Protein AF-A0AAN4Z7U0-F1 (afdb_monomer_lite)

Secondary structure (DSSP, 8-state):
---GGGGGG-HHHHHT--THHHHHHHH---GGGHHHHHHHHHHHTT-PPEEEEEEEE-TTS-HHHHHHHHSHHHHHHHHHHHHHHHHGGGT--GGGEEEEEEEEESSTTSSS-GGGG-EE--TTSSS---EEPPHHHHHHHS-S-SEEEEEEEEE-TTS-HHHHHHHHHHHHHHHHHTT-----TTSSPP-PPPPP----

Organism: NCBI:txid1317129

Foldseek 3Di:
DDDPVCQVVDPVSVVVDDPCVLVCLCPDPDPVSPVVNVVSVCVVVVQFFDWLDKAKDFLVPDVLSVVCLVVVVVLQVVLLVVLQVVCVVVVRHSVFKGKDKDKDFCDDPRQDHVQQVDWDWDPPDPDTDTDGDDPVVCVVVDDNRRIMMMIIMTGGPPGDPVSSVVSRVVSQVSVVVSVGDDDDPPPDPDDDPDDDDDDD

Sequence (200 aa):
RFPLSRIHEDCEVFCSVDDSILQMISSSNHPDLEKAKGYLKAIAERNLARRVAYVECSPNQNEMLRDIGKQCYKVAKNLQDQLTEEGKADGVIDDDVYVISRRIYSGLDGYRHPMSEALVYDNKEADPKPRRLDNLWLDFRASRHTTMVSFALYLSRALSEDTVDRLRDRFEKALANYGIEVQDRSNEGPSPKKRRENNN

pLDDT: mean 85.93, std 15.26, range [32.69, 97.75]

Radius of gyration: 23.54 Å; chains: 1; bounding box: 50×63×73 Å

Structure (mmCIF, N/CA/C/O backbone):
data_AF-A0AAN4Z7U0-F1
#
_entry.id   AF-A0AAN4Z7U0-F1
#
loop_
_atom_site.group_PDB
_atom_site.id
_atom_site.type_symbol
_atom_site.label_atom_id
_atom_site.label_alt_id
_atom_site.label_comp_id
_atom_site.label_asym_id
_atom_site.label_entity_id
_atom_site.label_seq_id
_atom_site.pdbx_PDB_ins_code
_atom_site.Cartn_x
_atom_site.Cartn_y
_atom_site.Cartn_z
_atom_site.occupancy
_atom_site.B_iso_or_equiv
_atom_site.auth_seq_id
_atom_site.auth_comp_id
_atom_site.auth_asym_id
_atom_site.auth_atom_id
_atom_site.pdbx_PDB_model_num
ATOM 1 N N . ARG A 1 1 ? -19.895 -24.400 4.462 1.00 66.56 1 ARG A N 1
ATOM 2 C CA . ARG A 1 1 ? -19.738 -22.937 4.267 1.00 66.56 1 ARG A CA 1
ATOM 3 C C . ARG A 1 1 ? -18.281 -22.695 3.899 1.00 66.56 1 ARG A C 1
ATOM 5 O O . ARG A 1 1 ? -17.431 -23.082 4.690 1.00 66.56 1 ARG A O 1
ATOM 12 N N . PHE A 1 2 ? -18.002 -22.156 2.713 1.00 85.31 2 PHE A N 1
ATOM 13 C CA . PHE A 1 2 ? -16.641 -21.826 2.278 1.00 85.31 2 PHE A CA 1
ATOM 14 C C . PHE A 1 2 ? -16.272 -20.411 2.760 1.00 85.31 2 PHE A C 1
ATOM 16 O O . PHE A 1 2 ? -17.062 -19.494 2.536 1.00 85.31 2 PHE A O 1
ATOM 23 N N . PRO A 1 3 ? -15.141 -20.209 3.460 1.00 90.75 3 PRO A N 1
ATOM 24 C CA . PRO A 1 3 ? -14.725 -18.880 3.897 1.00 90.75 3 PRO A CA 1
ATOM 25 C C . PRO A 1 3 ? -14.122 -18.079 2.735 1.00 90.75 3 PRO A C 1
ATOM 27 O O . PRO A 1 3 ? -13.412 -18.640 1.902 1.00 90.75 3 PRO A O 1
ATOM 30 N N . LEU A 1 4 ? -14.335 -16.754 2.730 1.00 91.81 4 LEU A N 1
ATOM 31 C CA . LEU A 1 4 ? -13.835 -15.851 1.680 1.00 91.81 4 LEU A CA 1
ATOM 32 C C . LEU A 1 4 ? -12.309 -15.959 1.484 1.00 91.81 4 LEU A C 1
ATOM 34 O O . LEU A 1 4 ? -11.810 -15.843 0.373 1.00 91.81 4 LEU A O 1
ATOM 38 N N . SER A 1 5 ? -11.560 -16.254 2.551 1.00 94.25 5 SER A N 1
ATOM 39 C CA . SER A 1 5 ? -10.103 -16.432 2.507 1.00 94.25 5 SER A CA 1
ATOM 40 C C . SER A 1 5 ? -9.632 -17.672 1.737 1.00 94.25 5 SER A C 1
ATOM 42 O O . SER A 1 5 ? -8.464 -17.731 1.364 1.00 94.25 5 SER A O 1
ATOM 44 N N . ARG A 1 6 ? -10.512 -18.652 1.485 1.00 95.69 6 ARG A N 1
ATOM 45 C CA . ARG A 1 6 ? -10.184 -19.938 0.839 1.00 95.69 6 ARG A CA 1
ATOM 46 C C . ARG A 1 6 ? -10.920 -20.164 -0.481 1.00 95.69 6 ARG A C 1
ATOM 48 O O . ARG A 1 6 ? -10.879 -21.259 -1.020 1.00 95.69 6 ARG A O 1
ATOM 55 N N . ILE A 1 7 ? -11.582 -19.144 -1.028 1.00 94.31 7 ILE A N 1
ATOM 56 C CA . ILE A 1 7 ? -12.359 -19.287 -2.274 1.00 94.31 7 ILE A CA 1
ATOM 57 C C . ILE A 1 7 ? -11.489 -19.689 -3.467 1.00 94.31 7 ILE A C 1
ATOM 59 O O . ILE A 1 7 ? -11.970 -20.339 -4.374 1.00 94.31 7 ILE A O 1
ATOM 63 N N . HIS A 1 8 ? -10.201 -19.343 -3.450 1.00 93.69 8 HIS A N 1
ATOM 64 C CA . HIS A 1 8 ? -9.248 -19.693 -4.501 1.00 93.69 8 HIS A CA 1
ATOM 65 C C . HIS A 1 8 ? -8.921 -21.197 -4.553 1.00 93.69 8 HIS A C 1
ATOM 67 O O . HIS A 1 8 ? -8.297 -21.646 -5.509 1.00 93.69 8 HIS A O 1
ATOM 73 N N . GLU A 1 9 ? -9.307 -21.967 -3.530 1.00 96.19 9 GLU A N 1
ATOM 74 C CA . GLU A 1 9 ? -9.119 -23.421 -3.482 1.00 96.19 9 GLU A CA 1
ATOM 75 C C . GLU A 1 9 ? -10.189 -24.179 -4.288 1.00 96.19 9 GLU A C 1
ATOM 77 O O . GLU A 1 9 ? -10.002 -25.359 -4.576 1.00 96.19 9 GLU A O 1
ATOM 82 N N . ASP A 1 10 ? -11.292 -23.519 -4.662 1.00 96.12 10 ASP A N 1
ATOM 83 C CA . ASP A 1 10 ? -12.418 -24.113 -5.385 1.00 96.12 10 ASP A CA 1
ATOM 84 C C . ASP A 1 10 ? -12.894 -23.175 -6.507 1.00 96.12 10 ASP A C 1
ATOM 86 O O . ASP A 1 10 ? -13.321 -22.046 -6.268 1.00 96.12 10 ASP A O 1
ATOM 90 N N . CYS A 1 11 ? -12.819 -23.648 -7.752 1.00 94.94 11 CYS A N 1
ATOM 91 C CA . CYS A 1 11 ? -13.143 -22.848 -8.933 1.00 94.94 11 CYS A CA 1
ATOM 92 C C . CYS A 1 11 ? -14.622 -22.428 -8.980 1.00 94.94 11 CYS A C 1
ATOM 94 O O . CYS A 1 11 ? -14.923 -21.287 -9.327 1.00 94.94 11 CYS A O 1
ATOM 96 N N . GLU A 1 12 ? -15.545 -23.317 -8.601 1.00 95.00 12 GLU A N 1
ATOM 97 C CA . GLU A 1 12 ? -16.980 -23.015 -8.628 1.00 95.00 12 GLU A CA 1
ATOM 98 C C . GLU A 1 12 ? -17.319 -21.941 -7.593 1.00 95.00 12 GLU A C 1
ATOM 100 O O . GLU A 1 12 ? -18.038 -20.983 -7.888 1.00 95.00 12 GLU A O 1
ATOM 105 N N . VAL A 1 13 ? -16.734 -22.051 -6.396 1.00 93.62 13 VAL A N 1
ATOM 106 C CA . VAL A 1 13 ? -16.884 -21.036 -5.349 1.00 93.62 13 VAL A CA 1
ATOM 107 C C . VAL A 1 13 ? -16.261 -19.716 -5.795 1.00 93.62 13 VAL A C 1
ATOM 109 O O . VAL A 1 13 ? -16.918 -18.684 -5.681 1.00 93.62 13 VAL A O 1
ATOM 112 N N . PHE A 1 14 ? -15.039 -19.724 -6.334 1.00 94.56 14 PHE A N 1
ATOM 113 C CA . PHE A 1 14 ? -14.368 -18.515 -6.820 1.00 94.56 14 PHE A CA 1
ATOM 114 C C . PHE A 1 14 ? -15.208 -17.767 -7.861 1.00 94.56 14 PHE A C 1
ATOM 116 O O . PHE A 1 14 ? -15.406 -16.561 -7.736 1.00 94.56 14 PHE A O 1
ATOM 123 N N . CYS A 1 15 ? -15.760 -18.481 -8.846 1.00 94.50 15 CYS A N 1
ATOM 124 C CA . CYS A 1 15 ? -16.595 -17.891 -9.893 1.00 94.50 15 CYS A CA 1
ATOM 125 C C . CYS A 1 15 ? -17.937 -17.349 -9.385 1.00 94.50 15 CYS A C 1
ATOM 127 O O . CYS A 1 15 ? -18.562 -16.548 -10.076 1.00 94.50 15 CYS A O 1
ATOM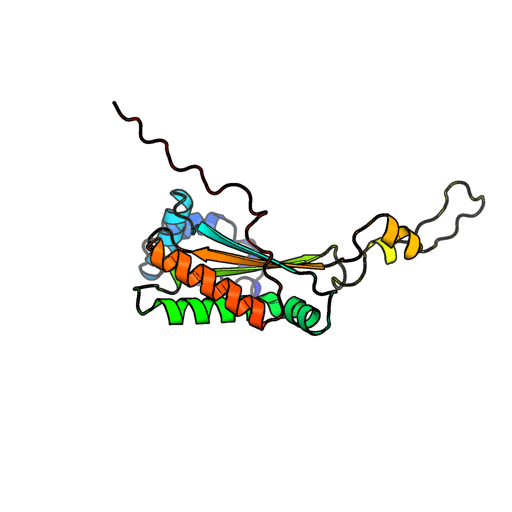 129 N N . SER A 1 16 ? -18.386 -17.774 -8.204 1.00 92.00 16 SER A N 1
ATOM 130 C CA . SER A 1 16 ? -19.629 -17.296 -7.590 1.00 92.00 16 SER A CA 1
ATOM 131 C C . SER A 1 16 ? -19.467 -16.028 -6.744 1.00 92.00 16 SER A C 1
ATOM 133 O O . SER A 1 16 ? -20.467 -15.476 -6.288 1.00 92.00 16 SER A O 1
ATOM 135 N N . VAL A 1 17 ? -18.232 -15.578 -6.498 1.00 93.12 17 VAL A N 1
ATOM 136 C CA . VAL A 1 17 ? -17.946 -14.430 -5.631 1.00 93.12 17 VAL A CA 1
ATOM 137 C C . VAL A 1 17 ? -17.708 -13.177 -6.466 1.00 93.12 17 VAL A C 1
ATOM 139 O O . VAL A 1 17 ? -16.817 -13.134 -7.310 1.00 93.12 17 VAL A O 1
ATOM 142 N N . ASP A 1 18 ? -18.465 -12.129 -6.162 1.00 94.25 18 ASP A N 1
ATOM 143 C CA . ASP A 1 18 ? -18.314 -10.793 -6.729 1.00 94.25 18 ASP A CA 1
ATOM 144 C C . ASP A 1 18 ? -18.507 -9.711 -5.644 1.00 94.25 18 ASP A C 1
ATOM 146 O O . ASP A 1 18 ? -18.600 -9.997 -4.443 1.00 94.25 18 ASP A O 1
ATOM 150 N N . ASP A 1 19 ? -18.580 -8.447 -6.063 1.00 95.38 19 ASP A N 1
ATOM 151 C CA . ASP A 1 19 ? -18.744 -7.298 -5.168 1.00 95.38 19 ASP A CA 1
ATOM 152 C C . ASP A 1 19 ? -20.061 -7.321 -4.362 1.00 95.38 19 ASP A C 1
ATOM 154 O O . ASP A 1 19 ? -20.193 -6.584 -3.376 1.00 95.38 19 ASP A O 1
ATOM 158 N N . SER A 1 20 ? -21.024 -8.196 -4.694 1.00 93.88 20 SER A N 1
ATOM 159 C CA . SER A 1 20 ? -22.240 -8.399 -3.891 1.00 93.88 20 SER A CA 1
ATOM 160 C C . SER A 1 20 ? -21.936 -8.854 -2.462 1.00 93.88 20 SER A C 1
ATOM 162 O O . SER A 1 20 ? -22.757 -8.628 -1.569 1.00 93.88 20 SER A O 1
ATOM 164 N N . ILE A 1 21 ? -20.732 -9.379 -2.193 1.00 93.56 21 ILE A N 1
ATOM 165 C CA . ILE A 1 21 ? -20.269 -9.710 -0.840 1.00 93.56 21 ILE A CA 1
ATOM 166 C C . ILE A 1 21 ? -20.360 -8.511 0.119 1.00 93.56 21 ILE A C 1
ATOM 168 O O . ILE A 1 21 ? -20.687 -8.682 1.294 1.00 93.56 21 ILE A O 1
ATOM 172 N N . LEU A 1 22 ? -20.155 -7.283 -0.370 1.00 95.44 22 LEU A N 1
ATOM 173 C CA . LEU A 1 22 ? -20.278 -6.063 0.436 1.00 95.44 22 LEU A CA 1
ATOM 174 C C . LEU A 1 22 ? -21.730 -5.833 0.877 1.00 95.44 22 LEU A C 1
ATOM 176 O O . LEU A 1 22 ? -21.989 -5.475 2.031 1.00 95.44 22 LEU A O 1
ATOM 180 N N . GLN A 1 23 ? -22.686 -6.099 -0.016 1.00 94.00 23 GLN A N 1
ATOM 181 C CA . GLN A 1 23 ? -24.114 -6.030 0.287 1.00 94.00 23 GLN A CA 1
ATOM 182 C C . GLN A 1 23 ? -24.536 -7.168 1.224 1.00 94.00 23 GLN A C 1
ATOM 184 O O . GLN A 1 23 ? -25.314 -6.943 2.154 1.00 94.00 23 GLN A O 1
ATOM 189 N N . MET A 1 24 ? -23.988 -8.372 1.035 1.00 93.12 24 MET A N 1
ATOM 190 C CA . MET A 1 24 ? -24.207 -9.512 1.931 1.00 93.12 24 MET A CA 1
ATOM 191 C C . MET A 1 24 ? -23.727 -9.210 3.354 1.00 93.12 24 MET A C 1
ATOM 193 O O . MET A 1 24 ? -24.453 -9.483 4.305 1.00 93.12 24 MET A O 1
ATOM 197 N N . ILE A 1 25 ? -22.545 -8.605 3.522 1.00 94.81 25 ILE A N 1
ATOM 198 C CA . ILE A 1 25 ? -22.036 -8.185 4.839 1.00 94.81 25 ILE A CA 1
ATOM 199 C C . ILE A 1 25 ? -22.945 -7.109 5.439 1.00 94.81 25 ILE A C 1
ATOM 201 O O . ILE A 1 25 ? -23.366 -7.231 6.589 1.00 94.81 25 ILE A O 1
ATOM 205 N N . SER A 1 26 ? -23.293 -6.088 4.651 1.00 94.12 26 SER A N 1
ATOM 206 C CA . SER A 1 26 ? -24.113 -4.957 5.106 1.00 94.12 26 SER A CA 1
ATOM 207 C C . SER A 1 26 ? -25.509 -5.380 5.578 1.00 94.12 26 SER A C 1
ATOM 209 O O . SER A 1 26 ? -26.026 -4.822 6.543 1.00 94.12 26 SER A O 1
ATOM 211 N N . SER A 1 27 ? -26.107 -6.380 4.923 1.00 93.75 27 SER A N 1
ATOM 212 C CA . SER A 1 27 ? -27.462 -6.880 5.210 1.00 93.75 27 SER A CA 1
ATOM 213 C C . SER A 1 27 ? -27.515 -8.087 6.154 1.00 93.75 27 SER A C 1
ATOM 215 O O . SER A 1 27 ? -28.599 -8.480 6.582 1.00 93.75 27 SER A O 1
ATOM 217 N N . SER A 1 28 ? -26.372 -8.688 6.492 1.00 93.69 28 SER A N 1
ATOM 218 C CA . SER A 1 28 ? -26.322 -9.866 7.362 1.00 93.69 28 SER A CA 1
ATOM 219 C C . SER A 1 28 ? -26.746 -9.539 8.793 1.00 93.69 28 SER A C 1
ATOM 221 O O . SER A 1 28 ? -26.434 -8.474 9.298 1.00 93.69 28 SER A O 1
ATOM 223 N N . ASN A 1 29 ? -27.381 -10.473 9.498 1.00 93.06 29 ASN A N 1
ATOM 224 C CA . ASN A 1 29 ? -27.661 -10.352 10.939 1.00 93.06 29 ASN A CA 1
ATOM 225 C C . ASN A 1 29 ? -26.659 -11.137 11.803 1.00 93.06 29 ASN A C 1
ATOM 227 O O . ASN A 1 29 ? -26.915 -11.403 12.975 1.00 93.06 29 ASN A O 1
ATOM 231 N N . HIS A 1 30 ? -25.540 -11.574 11.217 1.00 92.50 30 HIS A N 1
ATOM 232 C CA . HIS A 1 30 ? -24.542 -12.366 11.928 1.00 92.50 30 HIS A CA 1
ATOM 233 C C . HIS A 1 30 ? -23.702 -11.475 12.864 1.00 92.50 30 HIS A C 1
ATOM 235 O O . HIS A 1 30 ? -23.080 -10.534 12.367 1.00 92.50 30 HIS A O 1
ATOM 241 N N . PRO A 1 31 ? -23.609 -11.778 14.175 1.00 93.12 31 PRO A N 1
ATOM 242 C CA . PRO A 1 31 ? -22.919 -10.920 15.147 1.00 93.12 31 PRO A CA 1
ATOM 243 C C . PRO A 1 31 ? -21.434 -10.717 14.815 1.00 93.12 31 PRO A C 1
ATOM 245 O O . PRO A 1 31 ? -20.917 -9.608 14.920 1.00 93.12 31 PRO A O 1
ATOM 248 N N . ASP A 1 32 ? -20.764 -11.755 14.311 1.00 92.31 32 ASP A N 1
ATOM 249 C CA . ASP A 1 32 ? -19.347 -11.678 13.920 1.00 92.31 32 ASP A CA 1
ATOM 250 C C . ASP A 1 32 ? -19.065 -10.681 12.777 1.00 92.31 32 ASP A C 1
ATOM 252 O O . ASP A 1 32 ? -17.913 -10.320 12.541 1.00 92.31 32 ASP A O 1
ATOM 256 N N . LEU A 1 33 ? -20.097 -10.221 12.058 1.00 94.19 33 LEU A N 1
ATOM 257 C CA . LEU A 1 33 ? -19.966 -9.248 10.971 1.00 94.19 33 LEU A CA 1
ATOM 258 C C . LEU A 1 33 ? -20.229 -7.803 11.409 1.00 94.19 33 LEU A C 1
ATOM 260 O O . LEU A 1 33 ? -20.058 -6.898 10.594 1.00 94.19 33 LEU A O 1
ATOM 264 N N . GLU A 1 34 ? -20.585 -7.548 12.670 1.00 94.19 34 GLU A N 1
ATOM 265 C CA . GLU A 1 34 ? -20.885 -6.191 13.151 1.00 94.19 34 GLU A CA 1
ATOM 266 C C . GLU A 1 34 ? -19.687 -5.243 13.013 1.00 94.19 34 GLU A C 1
ATOM 268 O O . GLU A 1 34 ? -19.838 -4.102 12.571 1.00 94.19 34 GLU A O 1
ATOM 273 N N . LYS A 1 35 ? -18.466 -5.731 13.268 1.00 92.19 35 LYS A N 1
ATOM 274 C CA . LYS A 1 35 ? -17.248 -4.937 13.045 1.00 92.19 35 LYS A CA 1
ATOM 275 C C . LYS A 1 35 ? -17.056 -4.593 11.560 1.00 92.19 35 LYS A C 1
ATOM 277 O O . LYS A 1 35 ? -16.801 -3.440 11.219 1.00 92.19 35 LYS A O 1
ATOM 282 N N . ALA A 1 36 ? -17.249 -5.566 10.668 1.00 94.44 36 ALA A N 1
ATOM 283 C CA . ALA A 1 36 ? -17.129 -5.362 9.223 1.00 94.44 36 ALA A CA 1
ATOM 284 C C . ALA A 1 36 ? -18.188 -4.386 8.682 1.00 94.44 36 ALA A C 1
ATOM 286 O O . ALA A 1 36 ? -17.868 -3.496 7.894 1.00 94.44 36 ALA A O 1
ATOM 287 N N . LYS A 1 37 ? -19.434 -4.492 9.156 1.00 95.69 37 LYS A N 1
ATOM 288 C CA . LYS A 1 37 ? -20.500 -3.520 8.875 1.00 95.69 37 LYS A CA 1
ATOM 289 C C . LYS A 1 37 ? -20.125 -2.111 9.315 1.00 95.69 37 LYS A C 1
ATOM 291 O O . LYS A 1 37 ? -20.367 -1.164 8.570 1.00 95.69 37 LYS A O 1
ATOM 296 N N . GLY A 1 38 ? -19.516 -1.974 10.495 1.00 92.94 38 GLY A N 1
ATOM 297 C CA . GLY A 1 38 ? -19.002 -0.701 10.996 1.00 92.94 38 GLY A CA 1
ATOM 298 C C . GLY A 1 38 ? -18.048 -0.034 10.003 1.00 92.94 38 GLY A C 1
ATOM 299 O O . GLY A 1 38 ? -18.218 1.144 9.686 1.00 92.94 38 GLY A O 1
ATOM 300 N N . TYR A 1 39 ? -17.116 -0.798 9.426 1.00 93.12 39 TYR A N 1
ATOM 301 C CA . TYR A 1 39 ? -16.217 -0.286 8.389 1.00 93.12 39 TYR A CA 1
ATOM 302 C C . TYR A 1 39 ? -16.952 0.120 7.104 1.00 93.12 39 TYR A C 1
ATOM 304 O O . TYR A 1 39 ? -16.682 1.192 6.566 1.00 93.12 39 TYR A O 1
ATOM 312 N N . LEU A 1 40 ? -17.909 -0.683 6.621 1.00 95.75 40 LEU A N 1
ATOM 313 C CA . LEU A 1 40 ? -18.690 -0.341 5.420 1.00 95.75 40 LEU A CA 1
ATOM 314 C C . LEU A 1 40 ? -19.523 0.931 5.619 1.00 95.75 40 LEU A C 1
ATOM 316 O O . LEU A 1 40 ? -19.575 1.784 4.732 1.00 95.75 40 LEU A O 1
ATOM 320 N N . LYS A 1 41 ? -20.108 1.104 6.808 1.00 95.00 41 LYS A N 1
ATOM 321 C CA . LYS A 1 41 ? -20.813 2.331 7.188 1.00 95.00 41 LYS A CA 1
ATOM 322 C C . LYS A 1 41 ? -19.869 3.535 7.207 1.00 95.00 41 LYS A C 1
ATOM 324 O O . LYS A 1 41 ? -20.187 4.557 6.604 1.00 95.00 41 LYS A O 1
ATOM 329 N N . ALA A 1 42 ? -18.689 3.403 7.814 1.00 92.38 42 ALA A N 1
ATOM 330 C CA . ALA A 1 42 ? -17.686 4.468 7.833 1.00 92.38 42 ALA A CA 1
ATOM 331 C C . ALA A 1 42 ? -17.236 4.871 6.414 1.00 92.38 42 ALA A C 1
ATOM 333 O O . ALA A 1 42 ? -17.074 6.060 6.130 1.00 92.38 42 ALA A O 1
ATOM 334 N N . ILE A 1 43 ? -17.101 3.904 5.498 1.00 94.19 43 ILE A N 1
ATOM 335 C CA . ILE A 1 43 ? -16.812 4.161 4.079 1.00 94.19 43 ILE A CA 1
ATOM 336 C C . ILE A 1 43 ? -17.951 4.953 3.424 1.00 94.19 43 ILE A C 1
ATOM 338 O O . ILE A 1 43 ? -17.684 5.973 2.779 1.00 94.19 43 ILE A O 1
ATOM 342 N N . ALA A 1 44 ? -19.203 4.525 3.611 1.00 94.12 44 ALA A N 1
ATOM 343 C CA . ALA A 1 44 ? -20.381 5.192 3.053 1.00 94.12 44 ALA A CA 1
ATOM 344 C C . ALA A 1 44 ? -20.521 6.641 3.554 1.00 94.12 44 ALA A C 1
ATOM 346 O O . ALA A 1 44 ? -20.817 7.548 2.778 1.00 94.12 44 ALA A O 1
ATOM 347 N N . GLU A 1 45 ? -20.222 6.875 4.831 1.00 95.44 45 GLU A N 1
ATOM 348 C CA . GLU A 1 45 ? -20.273 8.190 5.482 1.00 95.44 45 GLU A CA 1
ATOM 349 C C . GLU A 1 45 ? -19.020 9.047 5.226 1.00 95.44 45 GLU A C 1
ATOM 351 O O . GLU A 1 45 ? -18.917 10.167 5.726 1.00 95.44 45 GLU A O 1
ATOM 356 N N . ARG A 1 46 ? -18.045 8.546 4.448 1.00 92.88 46 ARG A N 1
ATOM 357 C CA . ARG A 1 46 ? -16.735 9.189 4.219 1.00 92.88 46 ARG A CA 1
ATOM 358 C C . ARG A 1 46 ? -15.974 9.500 5.514 1.00 92.88 46 ARG A C 1
ATOM 360 O O . ARG A 1 46 ? -15.096 10.371 5.530 1.00 92.88 46 ARG A O 1
ATOM 367 N N . ASN A 1 47 ? -16.249 8.748 6.576 1.00 92.50 47 ASN A N 1
ATOM 368 C CA . ASN A 1 47 ? -15.505 8.785 7.826 1.00 92.50 47 ASN A CA 1
ATOM 369 C C . ASN A 1 47 ? -14.234 7.929 7.710 1.00 92.50 47 ASN A C 1
ATOM 371 O O . ASN A 1 47 ? -14.082 6.893 8.348 1.00 92.50 47 ASN A O 1
ATOM 375 N N . LEU A 1 48 ? -13.341 8.351 6.815 1.00 92.50 48 LEU A N 1
ATOM 376 C CA . LEU A 1 48 ? -12.081 7.672 6.529 1.00 92.50 48 LEU A CA 1
ATOM 377 C C . LEU A 1 48 ? -10.931 8.339 7.284 1.00 92.50 48 LEU A C 1
ATOM 379 O O . LEU A 1 48 ? -10.917 9.570 7.437 1.00 92.50 48 LEU A O 1
ATOM 383 N N . ALA A 1 49 ? -9.942 7.535 7.678 1.00 94.62 49 ALA A N 1
ATOM 384 C CA . ALA A 1 49 ? -8.680 8.019 8.223 1.00 94.62 49 ALA A CA 1
ATOM 385 C C . ALA A 1 49 ? -8.057 9.087 7.303 1.00 94.62 49 ALA A C 1
ATOM 387 O O . ALA A 1 49 ? -8.122 9.003 6.071 1.00 94.62 49 ALA A O 1
ATOM 388 N N . ARG A 1 50 ? -7.475 10.127 7.903 1.00 94.88 50 ARG A N 1
ATOM 389 C CA . ARG A 1 50 ? -6.846 11.243 7.187 1.00 94.88 50 ARG A CA 1
ATOM 390 C C . ARG A 1 50 ? -5.365 10.960 6.977 1.00 94.88 50 ARG A C 1
ATOM 392 O O . ARG A 1 50 ? -4.698 10.523 7.907 1.00 94.88 50 ARG A O 1
ATOM 399 N N . ARG A 1 51 ? -4.839 11.251 5.785 1.00 95.69 51 ARG A N 1
ATOM 400 C CA . ARG A 1 51 ? -3.388 11.243 5.554 1.00 95.69 51 ARG A CA 1
ATOM 401 C C . ARG A 1 51 ? -2.766 12.410 6.315 1.00 95.69 51 ARG A C 1
ATOM 403 O O . ARG A 1 51 ? -3.186 13.545 6.100 1.00 95.69 51 ARG A O 1
ATOM 410 N N . VAL A 1 52 ? -1.783 12.131 7.161 1.00 95.81 52 VAL A N 1
ATOM 411 C CA . VAL A 1 52 ? -1.095 13.144 7.983 1.00 95.81 52 VAL A CA 1
ATOM 412 C C . VAL A 1 52 ? 0.387 13.279 7.651 1.00 95.81 52 VAL A C 1
ATOM 414 O O . VAL A 1 52 ? 0.985 14.282 8.018 1.00 95.81 52 VAL A O 1
ATOM 417 N N . ALA A 1 53 ? 0.964 12.290 6.964 1.00 94.69 53 ALA A N 1
ATOM 418 C CA . ALA A 1 53 ? 2.348 12.316 6.507 1.00 94.69 53 ALA A CA 1
ATOM 419 C C . ALA A 1 53 ? 2.502 11.518 5.212 1.00 94.69 53 ALA A C 1
ATOM 421 O O . ALA A 1 53 ? 1.780 10.534 4.984 1.00 94.69 53 ALA A O 1
ATOM 422 N N . TYR A 1 54 ? 3.457 11.922 4.382 1.00 93.50 54 TYR A N 1
ATOM 423 C CA . TYR A 1 54 ? 3.806 11.236 3.150 1.00 93.50 54 TYR A CA 1
ATOM 424 C C . TYR A 1 54 ? 5.294 11.399 2.852 1.00 93.50 54 TYR A C 1
ATOM 426 O O . TYR A 1 54 ? 5.806 12.509 2.848 1.00 93.50 54 TYR A O 1
ATOM 434 N N . VAL A 1 55 ? 5.986 10.296 2.583 1.00 91.06 55 VAL A N 1
ATOM 435 C CA . VAL A 1 55 ? 7.410 10.315 2.239 1.00 91.06 55 VAL A CA 1
ATOM 436 C C . VAL A 1 55 ? 7.641 9.391 1.057 1.00 91.06 55 VAL A C 1
ATOM 438 O O . VAL A 1 55 ? 7.120 8.276 1.030 1.00 91.06 55 VAL A O 1
ATOM 441 N N . GLU A 1 56 ? 8.432 9.843 0.091 1.00 89.25 56 GLU A N 1
ATOM 442 C CA . GLU A 1 56 ? 8.883 9.041 -1.043 1.00 89.25 56 GLU A CA 1
ATOM 443 C C . GLU A 1 56 ? 10.402 8.938 -1.043 1.00 89.25 56 GLU A C 1
ATOM 445 O O . GLU A 1 56 ? 11.103 9.909 -0.772 1.00 89.25 56 GLU A O 1
ATOM 450 N N . CYS A 1 57 ? 10.916 7.770 -1.409 1.00 86.06 57 CYS A N 1
ATOM 451 C CA . CYS A 1 57 ? 12.334 7.565 -1.649 1.00 86.06 57 CYS A CA 1
ATOM 452 C C . CYS A 1 57 ? 12.564 6.705 -2.889 1.00 86.06 57 CYS A C 1
ATOM 454 O O . CYS A 1 57 ? 11.697 5.937 -3.323 1.00 86.06 57 CYS A O 1
ATOM 456 N N . SER A 1 58 ? 13.757 6.835 -3.466 1.00 83.94 58 SER A N 1
ATOM 457 C CA . SER A 1 58 ? 14.187 6.008 -4.587 1.00 83.94 58 SER A CA 1
ATOM 458 C C . SER A 1 58 ? 15.059 4.862 -4.067 1.00 83.94 58 SER A C 1
ATOM 460 O O . SER A 1 58 ? 16.181 5.101 -3.614 1.00 83.94 58 SER A O 1
ATOM 462 N N . PRO A 1 59 ? 14.621 3.593 -4.186 1.00 77.75 59 PRO A N 1
ATOM 463 C CA . PRO A 1 59 ? 15.407 2.431 -3.761 1.00 77.75 59 PRO A CA 1
ATOM 464 C C . PRO A 1 59 ? 16.739 2.267 -4.501 1.00 77.75 59 PRO A C 1
ATOM 466 O O . PRO A 1 59 ? 17.541 1.415 -4.137 1.00 77.75 59 PRO A O 1
ATOM 469 N N . ASN A 1 60 ? 16.972 3.039 -5.565 1.00 72.50 60 ASN A N 1
ATOM 470 C CA . ASN A 1 60 ? 18.192 2.980 -6.368 1.00 72.50 60 ASN A CA 1
ATOM 471 C C . ASN A 1 60 ? 19.299 3.903 -5.838 1.00 72.50 60 ASN A C 1
ATOM 473 O O . ASN A 1 60 ? 20.387 3.906 -6.406 1.00 72.50 60 ASN A O 1
ATOM 477 N N . GLN A 1 61 ? 19.035 4.690 -4.790 1.00 74.38 61 GLN A N 1
ATOM 478 C CA . GLN A 1 61 ? 20.008 5.626 -4.217 1.00 74.38 61 GLN A CA 1
ATOM 479 C C . GLN A 1 61 ? 21.117 4.918 -3.428 1.00 74.38 61 GLN A C 1
ATOM 481 O O . GLN A 1 61 ? 22.270 5.330 -3.507 1.00 74.38 61 GLN A O 1
ATOM 486 N N . ASN A 1 62 ? 20.793 3.852 -2.686 1.00 78.69 62 ASN A N 1
ATOM 487 C CA . ASN A 1 62 ? 21.771 3.032 -1.966 1.00 78.69 62 ASN A CA 1
ATOM 488 C C . ASN A 1 62 ? 21.230 1.611 -1.690 1.00 78.69 62 ASN A C 1
ATOM 490 O O . ASN A 1 62 ? 20.045 1.329 -1.882 1.00 78.69 62 ASN A O 1
ATOM 494 N N . GLU A 1 63 ? 22.104 0.705 -1.242 1.00 79.50 63 GLU A N 1
ATOM 495 C CA . GLU A 1 63 ? 21.765 -0.705 -0.987 1.00 79.50 63 GLU A CA 1
ATOM 496 C C . GLU A 1 63 ? 20.737 -0.888 0.146 1.00 79.50 63 GLU A C 1
ATOM 498 O O . GLU A 1 63 ? 19.825 -1.706 0.028 1.00 79.50 63 GLU A O 1
ATOM 503 N N . MET A 1 64 ? 20.803 -0.061 1.192 1.00 81.44 64 MET A N 1
ATOM 504 C CA . MET A 1 64 ? 19.846 -0.079 2.304 1.00 81.44 64 MET A CA 1
ATOM 505 C C . MET A 1 64 ? 18.414 0.224 1.827 1.00 81.44 64 MET A C 1
ATOM 507 O O . MET A 1 64 ? 17.474 -0.514 2.128 1.00 81.44 64 MET A O 1
ATOM 511 N N . LEU A 1 65 ? 18.246 1.271 1.016 1.00 81.88 65 LEU A N 1
ATOM 512 C CA . LEU A 1 65 ? 16.968 1.669 0.425 1.00 81.88 65 LEU A CA 1
ATOM 513 C C . LEU A 1 65 ? 16.473 0.646 -0.599 1.00 81.88 65 LEU A C 1
ATOM 515 O O . LEU A 1 65 ? 15.263 0.442 -0.732 1.00 81.88 65 LEU A O 1
ATOM 519 N N . ARG A 1 66 ? 17.385 -0.047 -1.292 1.00 83.12 66 ARG A N 1
ATOM 520 C CA . ARG A 1 66 ? 17.039 -1.152 -2.192 1.00 83.12 66 ARG A CA 1
ATOM 521 C C . ARG A 1 66 ? 16.344 -2.283 -1.442 1.00 83.12 66 ARG A C 1
ATOM 523 O O . ARG A 1 66 ? 15.323 -2.786 -1.920 1.00 83.12 66 ARG A O 1
ATOM 530 N N . ASP A 1 67 ? 16.869 -2.672 -0.287 1.00 85.19 67 ASP A N 1
ATOM 531 C CA . ASP A 1 67 ? 16.288 -3.739 0.527 1.00 85.19 67 ASP A CA 1
ATOM 532 C C . ASP A 1 67 ? 15.002 -3.307 1.228 1.00 85.19 67 ASP A C 1
ATOM 534 O O . ASP A 1 67 ? 14.029 -4.069 1.236 1.00 85.19 67 ASP A O 1
ATOM 538 N N . ILE A 1 68 ? 14.929 -2.054 1.685 1.00 84.81 68 ILE A N 1
ATOM 539 C CA . ILE A 1 68 ? 13.671 -1.441 2.131 1.00 84.81 68 ILE A CA 1
ATOM 540 C C . ILE A 1 68 ? 12.626 -1.499 1.019 1.00 84.81 68 ILE A C 1
ATOM 542 O O . ILE A 1 68 ? 11.485 -1.866 1.277 1.00 84.81 68 ILE A O 1
ATOM 546 N N . GLY A 1 69 ? 12.994 -1.214 -0.231 1.00 83.75 69 GLY A N 1
ATOM 547 C CA . GLY A 1 69 ? 12.052 -1.268 -1.345 1.00 83.75 69 GLY A CA 1
ATOM 548 C C . GLY A 1 69 ? 11.501 -2.664 -1.636 1.00 83.75 69 GLY A C 1
ATOM 549 O O . GLY A 1 69 ? 10.340 -2.790 -2.025 1.00 83.75 69 GLY A O 1
ATOM 550 N N . LYS A 1 70 ? 12.275 -3.727 -1.388 1.00 85.31 70 LYS A N 1
ATOM 551 C CA . LYS A 1 70 ? 11.781 -5.117 -1.470 1.00 85.31 70 LYS A CA 1
ATOM 552 C C . LYS A 1 70 ? 10.877 -5.482 -0.293 1.00 85.31 70 LYS A C 1
ATOM 554 O O . LYS A 1 70 ? 9.982 -6.311 -0.441 1.00 85.31 70 LYS A O 1
ATOM 559 N N . GLN A 1 71 ? 11.123 -4.892 0.875 1.00 88.81 71 GLN A N 1
ATOM 560 C CA . GLN A 1 71 ? 10.447 -5.216 2.133 1.00 88.81 71 GLN A CA 1
ATOM 561 C C . GLN A 1 71 ? 9.544 -4.083 2.637 1.00 88.81 71 GLN A C 1
ATOM 563 O O . GLN A 1 71 ? 9.233 -4.031 3.826 1.00 88.81 71 GLN A O 1
ATOM 568 N N . CYS A 1 72 ? 9.084 -3.191 1.754 1.00 89.56 72 CYS A N 1
ATOM 569 C CA . CYS A 1 72 ? 8.395 -1.963 2.157 1.00 89.56 72 CYS A CA 1
ATOM 570 C C . CYS A 1 72 ? 7.127 -2.252 2.973 1.00 89.56 72 CYS A C 1
ATOM 572 O O . CYS A 1 72 ? 6.813 -1.520 3.907 1.00 89.56 72 CYS A O 1
ATOM 574 N N . TYR A 1 73 ? 6.454 -3.374 2.693 1.00 92.88 73 TYR A N 1
ATOM 575 C CA . TYR A 1 73 ? 5.298 -3.832 3.462 1.00 92.88 73 TYR A CA 1
ATOM 576 C C . TYR A 1 73 ? 5.654 -4.191 4.913 1.00 92.88 73 TYR A C 1
ATOM 578 O O . TYR A 1 73 ? 4.880 -3.883 5.814 1.00 92.88 73 TYR A O 1
ATOM 586 N N . LYS A 1 74 ? 6.821 -4.808 5.158 1.00 94.00 74 LYS A N 1
ATOM 587 C CA . LYS A 1 74 ? 7.286 -5.142 6.514 1.00 94.00 74 LYS A CA 1
ATOM 588 C C . LYS A 1 74 ? 7.653 -3.883 7.277 1.00 94.00 74 LYS A C 1
ATOM 590 O O . LYS A 1 74 ? 7.273 -3.752 8.430 1.00 94.00 74 LYS A O 1
ATOM 595 N N . VAL A 1 75 ? 8.349 -2.954 6.619 1.00 93.19 75 VAL A N 1
ATOM 596 C CA . VAL A 1 75 ? 8.697 -1.656 7.211 1.00 93.19 75 VAL A CA 1
ATOM 597 C C . VAL A 1 75 ? 7.426 -0.904 7.601 1.00 93.19 75 VAL A C 1
ATOM 599 O O . VAL A 1 75 ? 7.305 -0.474 8.741 1.00 93.19 75 VAL A O 1
ATOM 602 N N . ALA A 1 76 ? 6.441 -0.823 6.702 1.00 95.44 76 ALA A N 1
ATOM 603 C CA . ALA A 1 76 ? 5.154 -0.201 6.996 1.00 95.44 76 ALA A CA 1
ATOM 604 C C . ALA A 1 76 ? 4.430 -0.874 8.167 1.00 95.44 76 ALA A C 1
ATOM 606 O O . ALA A 1 76 ? 3.982 -0.182 9.074 1.00 95.44 76 ALA A O 1
ATOM 607 N N . LYS A 1 77 ? 4.370 -2.211 8.187 1.00 96.06 77 LYS A N 1
ATOM 608 C CA . LYS A 1 77 ? 3.753 -2.951 9.290 1.00 96.06 77 LYS A CA 1
ATOM 609 C C . LYS A 1 77 ? 4.452 -2.677 10.625 1.00 96.06 77 LYS A C 1
ATOM 611 O O . LYS A 1 77 ? 3.785 -2.327 11.585 1.00 96.06 77 LYS A O 1
ATOM 616 N N . ASN A 1 78 ? 5.781 -2.753 10.664 1.00 95.44 78 ASN A N 1
ATOM 617 C CA . ASN A 1 78 ? 6.552 -2.477 11.877 1.00 95.44 78 ASN A CA 1
ATOM 618 C C . ASN A 1 78 ? 6.336 -1.041 12.376 1.00 95.44 78 ASN A C 1
ATOM 620 O O . ASN A 1 78 ? 6.213 -0.826 13.576 1.00 95.44 78 ASN A O 1
ATOM 624 N N . LEU A 1 79 ? 6.273 -0.065 11.463 1.00 95.62 79 LEU A N 1
ATOM 625 C CA . LEU A 1 79 ? 5.960 1.323 11.806 1.00 95.62 79 LEU A CA 1
ATOM 626 C C . LEU A 1 79 ? 4.541 1.457 12.365 1.00 95.62 79 LEU A C 1
ATOM 628 O O . LEU A 1 79 ? 4.348 2.169 13.342 1.00 95.62 79 LEU A O 1
ATOM 632 N N . GLN A 1 80 ? 3.556 0.778 11.776 1.00 97.38 80 GLN A N 1
ATOM 633 C CA . GLN A 1 80 ? 2.184 0.786 12.282 1.00 97.38 80 GLN A CA 1
ATOM 634 C C . GLN A 1 80 ? 2.106 0.188 13.690 1.00 97.38 80 GLN A C 1
ATOM 636 O O . GLN A 1 80 ? 1.537 0.821 14.578 1.00 97.38 80 GLN A O 1
ATOM 641 N N . ASP A 1 81 ? 2.718 -0.978 13.906 1.00 96.56 81 ASP A N 1
ATOM 642 C CA . ASP A 1 81 ? 2.744 -1.656 15.204 1.00 96.56 81 ASP A CA 1
ATOM 643 C C . ASP A 1 81 ? 3.434 -0.773 16.262 1.00 96.56 81 ASP A C 1
ATOM 645 O O . ASP A 1 81 ? 2.905 -0.576 17.356 1.00 96.56 81 ASP A O 1
ATOM 649 N N . GLN A 1 82 ? 4.569 -0.158 15.910 1.00 96.00 82 GLN A N 1
ATOM 650 C CA . GLN A 1 82 ? 5.300 0.761 16.785 1.00 96.00 82 GLN A CA 1
ATOM 651 C C . GLN A 1 82 ? 4.467 1.996 17.159 1.00 96.00 82 GLN A C 1
ATOM 653 O O . GLN A 1 82 ? 4.362 2.334 18.335 1.00 96.00 82 GLN A O 1
ATOM 658 N N . LEU A 1 83 ? 3.880 2.681 16.175 1.00 96.88 83 LEU A N 1
ATOM 659 C CA . LEU A 1 83 ? 3.095 3.898 16.407 1.00 96.88 83 LEU A CA 1
ATOM 660 C C . LEU A 1 83 ? 1.830 3.617 17.218 1.00 96.88 83 LEU A C 1
ATOM 662 O O . LEU A 1 83 ? 1.442 4.433 18.052 1.00 96.88 83 LEU A O 1
ATOM 666 N N . THR A 1 84 ? 1.204 2.465 16.983 1.00 96.94 84 THR A N 1
ATOM 667 C CA . THR A 1 84 ? 0.043 2.020 17.756 1.00 96.94 84 THR A CA 1
ATOM 668 C C . THR A 1 84 ? 0.439 1.783 19.208 1.00 96.94 84 THR A C 1
ATOM 670 O O . THR A 1 84 ? -0.209 2.318 20.101 1.00 96.94 84 THR A O 1
ATOM 673 N N . GLU A 1 85 ? 1.535 1.056 19.457 1.00 96.44 85 GLU A N 1
ATOM 674 C CA . GLU A 1 85 ? 2.040 0.802 20.812 1.00 96.44 85 GLU A CA 1
ATOM 675 C C . GLU A 1 85 ? 2.384 2.102 21.552 1.00 96.44 85 GLU A C 1
ATOM 677 O O . GLU A 1 85 ? 1.949 2.303 22.684 1.00 96.44 85 GLU A O 1
ATOM 682 N N . GLU A 1 86 ? 3.102 3.020 20.899 1.00 94.06 86 GLU A N 1
ATOM 683 C CA . GLU A 1 86 ? 3.453 4.326 21.472 1.00 94.06 86 GLU A CA 1
ATOM 684 C C . GLU A 1 86 ? 2.217 5.196 21.765 1.00 94.06 86 GLU A C 1
ATOM 686 O O . GLU A 1 86 ? 2.235 5.991 22.703 1.00 94.06 86 GLU A O 1
ATOM 691 N N . GLY A 1 87 ? 1.146 5.049 20.980 1.00 94.25 87 GLY A N 1
ATOM 692 C CA . GLY A 1 87 ? -0.101 5.797 21.130 1.00 94.25 87 GLY A CA 1
ATOM 693 C C . GLY A 1 87 ? -1.072 5.238 22.174 1.00 94.25 87 GLY A C 1
ATOM 694 O O . GLY A 1 87 ? -2.038 5.922 22.517 1.00 94.25 87 GLY A O 1
ATOM 695 N N . LYS A 1 88 ? -0.853 4.028 22.708 1.00 95.12 88 LYS A N 1
ATOM 696 C CA . LYS A 1 88 ? -1.784 3.396 23.668 1.00 95.12 88 LYS A CA 1
ATOM 697 C C . LYS A 1 88 ? -2.020 4.238 24.919 1.00 95.12 88 LYS A C 1
ATOM 699 O O . LYS A 1 88 ? -3.128 4.237 25.453 1.00 95.12 88 LYS A O 1
ATOM 704 N N . ALA A 1 89 ? -1.005 4.979 25.367 1.00 90.50 89 ALA A N 1
ATOM 705 C CA . ALA A 1 89 ? -1.120 5.895 26.504 1.00 90.50 89 ALA A CA 1
ATOM 706 C C . ALA A 1 89 ? -2.157 7.012 26.273 1.00 90.50 89 ALA A C 1
ATOM 708 O O . ALA A 1 89 ? -2.700 7.557 27.230 1.00 90.50 89 ALA A O 1
ATOM 709 N N . ASP A 1 90 ? -2.462 7.310 25.011 1.00 91.44 90 ASP A N 1
ATOM 710 C CA . ASP A 1 90 ? -3.405 8.339 24.574 1.00 91.44 90 ASP A CA 1
ATOM 711 C C . ASP A 1 90 ? -4.735 7.750 24.080 1.00 91.44 90 ASP A C 1
ATOM 713 O O . ASP A 1 90 ? -5.544 8.449 23.472 1.00 91.44 90 ASP A O 1
ATOM 717 N N . GLY A 1 91 ? -4.968 6.457 24.329 1.00 93.12 91 GLY A N 1
ATOM 718 C CA . GLY A 1 91 ? -6.191 5.759 23.932 1.00 93.12 91 GLY A CA 1
ATOM 719 C C . GLY A 1 91 ? -6.250 5.359 22.457 1.00 93.12 91 GLY A C 1
ATOM 720 O O . GLY A 1 91 ? -7.326 5.004 21.985 1.00 93.12 91 GLY A O 1
ATOM 721 N N . VAL A 1 92 ? -5.124 5.400 21.737 1.00 95.00 92 VAL A N 1
ATOM 722 C CA . VAL A 1 92 ? -5.028 4.911 20.353 1.00 95.00 92 VAL A CA 1
ATOM 723 C C . VAL A 1 92 ? -5.235 3.396 20.328 1.00 95.00 92 VAL A C 1
ATOM 725 O O . VAL A 1 92 ? -4.608 2.667 21.103 1.00 95.00 92 VAL A O 1
ATOM 728 N N . ILE A 1 93 ? -6.084 2.921 19.417 1.00 93.88 93 ILE A N 1
ATOM 729 C CA . ILE A 1 93 ? -6.270 1.491 19.132 1.00 93.88 93 ILE A CA 1
ATOM 730 C C . ILE A 1 93 ? -5.739 1.128 17.740 1.00 93.88 93 ILE A C 1
ATOM 732 O O . ILE A 1 93 ? -5.497 2.000 16.910 1.00 93.88 93 ILE A O 1
ATOM 736 N N . ASP A 1 94 ? -5.598 -0.168 17.456 1.00 89.69 94 ASP A N 1
ATOM 737 C CA . ASP A 1 94 ? -5.062 -0.672 16.180 1.00 89.69 94 ASP A CA 1
ATOM 738 C C . ASP A 1 94 ? -5.781 -0.099 14.942 1.00 89.69 94 ASP A C 1
ATOM 740 O O . ASP A 1 94 ? -5.154 0.160 13.919 1.00 89.69 94 ASP A O 1
ATOM 744 N N . ASP A 1 95 ? -7.094 0.140 15.040 1.00 91.50 95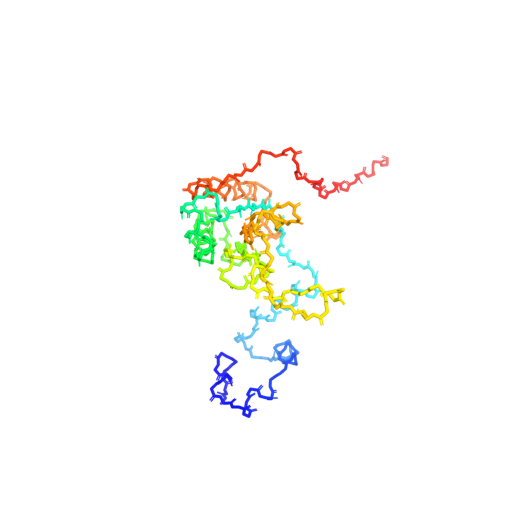 ASP A N 1
ATOM 745 C CA . ASP A 1 95 ? -7.915 0.680 13.947 1.00 91.50 95 ASP A CA 1
ATOM 746 C C . ASP A 1 95 ? -7.747 2.202 13.740 1.00 91.50 95 ASP A C 1
ATOM 748 O O . ASP A 1 95 ? -8.351 2.763 12.819 1.00 91.50 95 ASP A O 1
ATOM 752 N N . ASP A 1 96 ? -6.943 2.882 14.565 1.00 95.00 96 ASP A N 1
ATOM 753 C CA . ASP A 1 96 ? -6.689 4.320 14.452 1.00 95.00 96 ASP A CA 1
ATOM 754 C C . ASP A 1 96 ? -5.445 4.667 13.630 1.00 95.00 96 ASP A C 1
ATOM 756 O O . ASP A 1 96 ? -5.313 5.816 13.197 1.00 95.00 96 ASP A O 1
ATOM 760 N N . VAL A 1 97 ? -4.541 3.710 13.405 1.00 97.31 97 VAL A N 1
ATOM 761 C CA . VAL A 1 97 ? -3.239 3.942 12.769 1.00 97.31 97 VAL A CA 1
ATOM 762 C C . VAL A 1 97 ? -3.076 3.031 11.564 1.00 97.31 97 VAL A C 1
ATOM 764 O O . VAL A 1 97 ? -3.075 1.811 11.679 1.00 97.31 97 VAL A O 1
ATOM 767 N N . TYR A 1 98 ? -2.848 3.628 10.397 1.00 97.06 98 TYR A N 1
ATOM 768 C CA . TYR A 1 98 ? -2.542 2.884 9.180 1.00 97.06 98 TYR A CA 1
ATOM 769 C C . TYR A 1 98 ? -1.275 3.431 8.546 1.00 97.06 98 TYR A C 1
ATOM 771 O O . TYR A 1 98 ? -1.202 4.611 8.190 1.00 97.06 98 TYR A O 1
ATOM 779 N N . VAL A 1 99 ? -0.293 2.559 8.336 1.00 97.19 99 VAL A N 1
ATOM 780 C CA . VAL A 1 99 ? 0.893 2.891 7.545 1.00 97.19 99 VAL A CA 1
ATOM 781 C C . VAL A 1 99 ? 0.802 2.159 6.218 1.00 97.19 99 VAL A C 1
ATOM 783 O O . VAL A 1 99 ? 0.914 0.939 6.135 1.00 97.19 99 VAL A O 1
ATOM 786 N N . ILE A 1 100 ? 0.602 2.921 5.147 1.00 96.31 100 ILE A N 1
ATOM 787 C CA . ILE A 1 100 ? 0.500 2.381 3.794 1.00 96.31 100 ILE A CA 1
ATOM 788 C C . ILE A 1 100 ? 1.852 2.545 3.112 1.00 96.31 100 ILE A C 1
ATOM 790 O O . ILE A 1 100 ? 2.311 3.669 2.910 1.00 96.31 100 ILE A O 1
ATOM 794 N N . SER A 1 101 ? 2.464 1.432 2.706 1.00 94.69 101 SER A N 1
ATOM 795 C CA . SER A 1 101 ? 3.574 1.464 1.750 1.00 94.69 101 SER A CA 1
ATOM 796 C C . SER A 1 101 ? 3.076 1.226 0.331 1.00 94.69 101 SER A C 1
ATOM 798 O O . SER A 1 101 ? 2.130 0.471 0.101 1.00 94.69 101 SER A O 1
ATOM 800 N N . ARG A 1 102 ? 3.727 1.862 -0.641 1.00 92.06 102 ARG A N 1
ATOM 801 C CA . ARG A 1 102 ? 3.531 1.575 -2.064 1.00 92.06 102 ARG A CA 1
ATOM 802 C C . ARG A 1 102 ? 4.882 1.438 -2.726 1.00 92.06 102 ARG A C 1
ATOM 804 O O . ARG A 1 102 ? 5.776 2.239 -2.479 1.00 92.06 102 ARG A O 1
ATOM 811 N N . ARG A 1 103 ? 4.996 0.450 -3.605 1.00 89.12 103 ARG A N 1
ATOM 812 C CA . ARG A 1 103 ? 6.109 0.328 -4.538 1.00 89.12 103 ARG A CA 1
ATOM 813 C C . ARG A 1 103 ? 5.589 0.714 -5.915 1.00 89.12 103 ARG A C 1
ATOM 815 O O . ARG A 1 103 ? 4.775 -0.002 -6.490 1.00 89.12 103 ARG A O 1
ATOM 822 N N . ILE A 1 104 ? 6.029 1.861 -6.408 1.00 86.75 104 ILE A N 1
ATOM 823 C CA . ILE A 1 104 ? 5.657 2.413 -7.709 1.00 86.75 104 ILE A CA 1
ATOM 824 C C . ILE A 1 104 ? 6.813 2.097 -8.644 1.00 86.75 104 ILE A C 1
ATOM 826 O O . ILE A 1 104 ? 7.912 2.594 -8.437 1.00 86.75 104 ILE A O 1
ATOM 830 N N . TYR A 1 105 ? 6.611 1.247 -9.640 1.00 84.88 105 TYR A N 1
ATOM 831 C CA . TYR A 1 105 ? 7.690 0.866 -10.545 1.00 84.88 105 TYR A CA 1
ATOM 832 C C . TYR A 1 105 ? 7.184 0.706 -11.967 1.00 84.88 105 TYR A C 1
ATOM 834 O O . TYR A 1 105 ? 6.027 0.357 -12.191 1.00 84.88 105 TYR A O 1
ATOM 842 N N . SER A 1 106 ? 8.066 0.954 -12.931 1.00 75.31 106 SER A N 1
ATOM 843 C CA . SER A 1 106 ? 7.723 0.957 -14.357 1.00 75.31 106 SER A CA 1
ATOM 844 C C . SER A 1 106 ? 7.469 -0.443 -14.938 1.00 75.31 106 SER A C 1
ATOM 846 O O . SER A 1 106 ? 7.175 -0.558 -16.121 1.00 75.31 106 SER A O 1
ATOM 848 N N . GLY A 1 107 ? 7.582 -1.508 -14.137 1.00 74.12 107 GLY A N 1
ATOM 849 C CA . GLY A 1 107 ? 7.485 -2.911 -14.558 1.00 74.12 107 GLY A CA 1
ATOM 850 C C . GLY A 1 107 ? 8.799 -3.688 -14.389 1.00 74.12 107 GLY A C 1
ATOM 851 O O . GLY A 1 107 ? 9.754 -3.193 -13.789 1.00 74.12 107 GLY A O 1
ATOM 852 N N . LEU A 1 108 ? 8.844 -4.921 -14.909 1.00 80.56 108 LEU A N 1
ATOM 853 C CA . LEU A 1 108 ? 9.967 -5.866 -14.763 1.00 80.56 108 LEU A CA 1
ATOM 854 C C . LEU A 1 108 ? 10.330 -6.146 -13.288 1.00 80.56 108 LEU A C 1
ATOM 856 O O . LEU A 1 108 ? 9.460 -6.443 -12.475 1.00 80.56 108 LEU A O 1
ATOM 860 N N . ASP A 1 109 ? 11.618 -6.081 -12.946 1.00 75.12 109 ASP A N 1
ATOM 861 C CA . ASP A 1 109 ? 12.159 -6.285 -11.597 1.00 75.12 109 ASP A CA 1
ATOM 862 C C . ASP A 1 109 ? 12.156 -5.004 -10.741 1.00 75.12 109 ASP A C 1
ATOM 864 O O . ASP A 1 109 ? 12.543 -5.030 -9.568 1.00 75.12 109 ASP A O 1
ATOM 868 N N . GLY A 1 110 ? 11.697 -3.885 -11.313 1.00 73.62 110 GLY A N 1
ATOM 869 C CA . GLY A 1 110 ? 11.711 -2.558 -10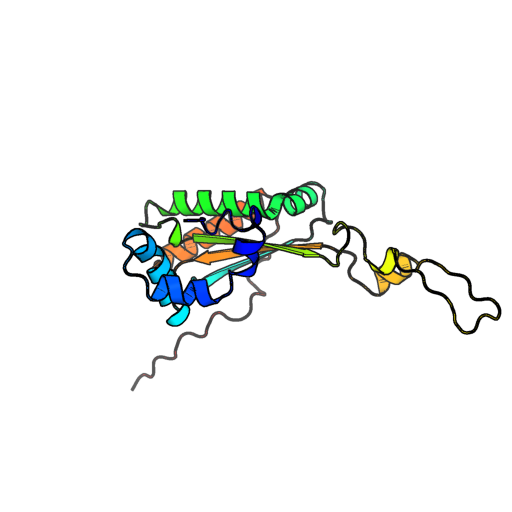.706 1.00 73.62 110 GLY A CA 1
ATOM 870 C C . GLY A 1 110 ? 13.079 -1.867 -10.724 1.00 73.62 110 GLY A C 1
ATOM 871 O O . GLY A 1 110 ? 13.214 -0.764 -10.206 1.00 73.62 110 GLY A O 1
ATOM 872 N N . TYR A 1 111 ? 14.105 -2.466 -11.315 1.00 74.31 111 TYR A N 1
ATOM 873 C CA . TYR A 1 111 ? 15.423 -1.838 -11.419 1.00 74.31 111 TYR A CA 1
ATOM 874 C C . TYR A 1 111 ? 15.768 -1.509 -12.867 1.00 74.31 111 TYR A C 1
ATOM 876 O O . TYR A 1 111 ? 16.422 -0.499 -13.124 1.00 74.31 111 TYR A O 1
ATOM 884 N N . ARG A 1 112 ? 15.252 -2.285 -13.822 1.00 77.88 112 ARG A N 1
ATOM 885 C CA . ARG A 1 112 ? 15.390 -2.018 -15.257 1.00 77.88 112 ARG A CA 1
ATOM 886 C C . ARG A 1 112 ? 14.229 -1.201 -15.811 1.00 77.88 112 ARG A C 1
ATOM 888 O O . ARG A 1 112 ? 13.079 -1.364 -15.410 1.00 77.88 112 ARG A O 1
ATOM 895 N N . HIS A 1 113 ? 14.538 -0.331 -16.768 1.00 80.56 113 HIS A N 1
ATOM 896 C CA . HIS A 1 113 ? 13.527 0.411 -17.511 1.00 80.56 113 HIS A CA 1
ATOM 897 C C . HIS A 1 113 ? 12.929 -0.513 -18.586 1.00 80.56 113 HIS A C 1
ATOM 899 O O . HIS A 1 113 ? 13.698 -1.035 -19.382 1.00 80.56 113 HIS A O 1
ATOM 905 N N . PRO A 1 114 ? 11.601 -0.704 -18.703 1.00 85.62 114 PRO A N 1
ATOM 906 C CA . PRO A 1 114 ? 11.022 -1.663 -19.656 1.00 85.62 114 PRO A CA 1
ATOM 907 C C . PRO A 1 114 ? 11.491 -1.494 -21.106 1.00 85.62 114 PRO A C 1
ATOM 909 O O . PRO A 1 114 ? 11.691 -2.473 -21.817 1.00 85.62 114 PRO A O 1
ATOM 912 N N . MET A 1 115 ? 11.729 -0.251 -21.534 1.00 86.69 115 MET A N 1
ATOM 913 C CA . MET A 1 115 ? 12.238 0.049 -22.879 1.00 86.69 115 MET A CA 1
ATOM 914 C C . MET A 1 115 ? 13.662 -0.465 -23.146 1.00 86.69 115 MET A C 1
ATOM 916 O O . MET A 1 115 ? 14.025 -0.598 -24.312 1.00 86.69 115 MET A O 1
ATOM 920 N N . SER A 1 116 ? 14.450 -0.807 -22.118 1.00 85.56 116 SER A N 1
ATOM 921 C CA . SER A 1 116 ? 15.729 -1.509 -22.311 1.00 85.56 116 SER A CA 1
ATOM 922 C C . SER A 1 116 ? 15.522 -2.939 -22.817 1.00 85.56 116 SER A C 1
ATOM 924 O O . SER A 1 116 ? 16.426 -3.522 -23.407 1.00 85.56 116 SER A O 1
ATOM 926 N N . GLU A 1 117 ? 14.327 -3.504 -22.617 1.00 87.25 117 GLU A N 1
ATOM 927 C CA . GLU A 1 117 ? 13.934 -4.836 -23.083 1.00 87.25 117 GLU A CA 1
ATOM 928 C C . GLU A 1 117 ? 13.044 -4.800 -24.334 1.00 87.25 117 GLU A C 1
ATOM 930 O O . GLU A 1 117 ? 12.597 -5.849 -24.806 1.00 87.25 117 GLU A O 1
ATOM 935 N N . ALA A 1 118 ? 12.823 -3.624 -24.927 1.00 89.38 118 ALA A N 1
ATOM 936 C CA . ALA A 1 118 ? 12.151 -3.496 -26.215 1.00 89.38 118 ALA A CA 1
ATOM 937 C C . ALA A 1 118 ? 13.141 -3.718 -27.371 1.00 89.38 118 ALA A C 1
ATOM 939 O O . ALA A 1 118 ? 14.320 -3.368 -27.280 1.00 89.38 118 ALA A O 1
ATOM 940 N N . LEU A 1 119 ? 12.678 -4.334 -28.460 1.00 93.44 119 LEU A N 1
ATOM 941 C CA . LEU A 1 119 ? 13.397 -4.344 -29.736 1.00 93.44 119 LEU A CA 1
ATOM 942 C C . LEU A 1 119 ? 12.775 -3.283 -30.638 1.00 93.44 119 LEU A C 1
ATOM 944 O O . LEU A 1 119 ? 11.561 -3.259 -30.827 1.00 93.44 119 LEU A O 1
ATOM 948 N N . VAL A 1 120 ? 13.614 -2.413 -31.184 1.00 92.88 120 VAL A N 1
ATOM 949 C CA . VAL A 1 120 ? 13.238 -1.383 -32.153 1.00 92.88 120 VAL A CA 1
ATOM 950 C C . VAL A 1 120 ? 13.963 -1.640 -33.470 1.00 92.88 120 VAL A C 1
ATOM 952 O O . VAL A 1 120 ? 15.012 -2.279 -33.492 1.00 92.88 120 VAL A O 1
ATOM 955 N N . TYR A 1 121 ? 13.421 -1.138 -34.571 1.00 94.00 121 TYR A N 1
ATOM 956 C CA . TYR A 1 121 ? 14.065 -1.141 -35.884 1.00 94.00 121 TYR A CA 1
ATOM 957 C C . TYR A 1 121 ? 13.791 0.198 -36.573 1.00 94.00 121 TYR A C 1
ATOM 959 O O . TYR A 1 121 ? 12.872 0.919 -36.179 1.00 94.00 121 TYR A O 1
ATOM 967 N N . ASP A 1 122 ? 14.593 0.551 -37.575 1.00 92.88 122 ASP A N 1
ATOM 968 C CA . ASP A 1 122 ? 14.315 1.709 -38.427 1.00 92.88 122 ASP A CA 1
ATOM 969 C C . ASP A 1 122 ? 13.588 1.247 -39.687 1.00 92.88 122 ASP A C 1
ATOM 971 O O . ASP A 1 122 ? 14.084 0.422 -40.451 1.00 92.88 122 ASP A O 1
ATO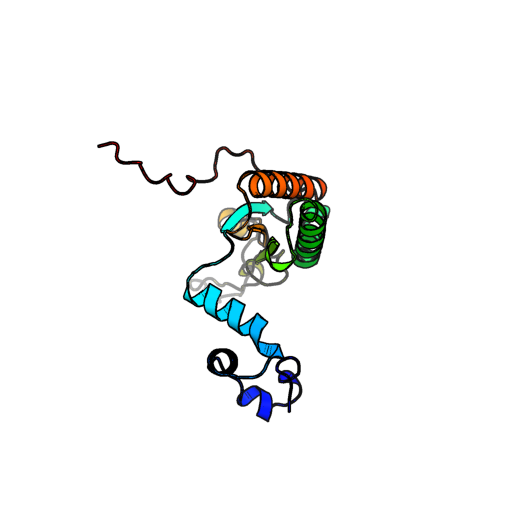M 975 N N . ASN A 1 123 ? 12.378 1.765 -39.883 1.00 92.12 123 ASN A N 1
ATOM 976 C CA . ASN A 1 123 ? 11.521 1.410 -41.007 1.00 92.12 123 ASN A CA 1
ATOM 977 C C . ASN A 1 123 ? 11.973 2.030 -42.339 1.00 92.12 123 ASN A C 1
ATOM 979 O O . ASN A 1 123 ? 11.341 1.780 -43.364 1.00 92.12 123 ASN A O 1
ATOM 983 N N . LYS A 1 124 ? 13.032 2.848 -42.330 1.00 94.31 124 LYS A N 1
ATOM 984 C CA . LYS A 1 124 ? 13.667 3.410 -43.527 1.00 94.31 124 LYS A CA 1
ATOM 985 C C . LYS A 1 124 ? 14.847 2.575 -44.025 1.00 94.31 124 LYS A C 1
ATOM 987 O O . LYS A 1 124 ? 15.348 2.842 -45.115 1.00 94.31 124 LYS A O 1
ATOM 992 N N . GLU A 1 125 ? 15.309 1.594 -43.249 1.00 94.50 125 GLU A N 1
ATOM 993 C CA . GLU A 1 125 ? 16.351 0.659 -43.676 1.00 94.50 125 GLU A CA 1
ATOM 994 C C . GLU A 1 125 ? 15.767 -0.357 -44.678 1.00 94.50 125 GLU A C 1
ATOM 996 O O . GLU A 1 125 ? 14.651 -0.841 -44.507 1.00 94.50 125 GLU A O 1
ATOM 1001 N N . ALA A 1 126 ? 16.518 -0.694 -45.733 1.00 92.06 126 ALA A N 1
ATOM 1002 C CA . ALA A 1 126 ? 16.070 -1.653 -46.752 1.00 92.06 126 ALA A CA 1
ATOM 1003 C C . ALA A 1 126 ? 15.949 -3.099 -46.218 1.00 92.06 126 ALA A C 1
ATOM 1005 O O . ALA A 1 126 ? 15.160 -3.879 -46.743 1.00 92.06 126 ALA A O 1
ATOM 1006 N N . ASP A 1 127 ? 16.715 -3.436 -45.174 1.00 92.88 127 ASP A N 1
ATOM 1007 C CA . ASP A 1 127 ? 16.667 -4.702 -44.429 1.00 92.88 127 ASP A CA 1
ATOM 1008 C C . ASP A 1 127 ? 16.643 -4.389 -42.919 1.00 92.88 127 ASP A C 1
ATOM 1010 O O . ASP A 1 127 ? 17.706 -4.283 -42.298 1.00 92.88 127 ASP A O 1
ATOM 10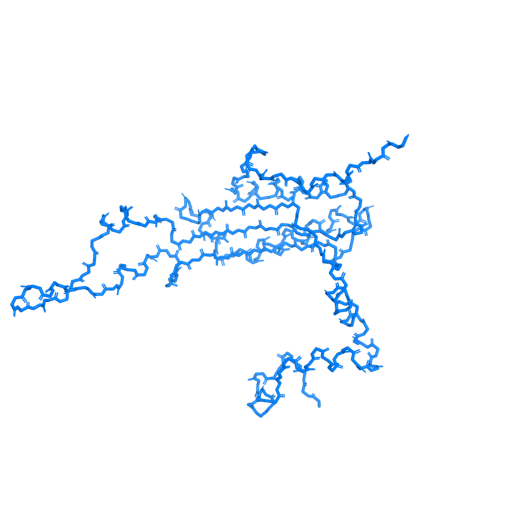14 N N . PRO A 1 128 ? 15.459 -4.138 -42.327 1.00 92.69 128 PRO A N 1
ATOM 1015 C CA . PRO A 1 128 ? 15.361 -3.694 -40.942 1.00 92.69 128 PRO A CA 1
ATOM 1016 C C . PRO A 1 128 ? 15.828 -4.761 -39.951 1.00 92.69 128 PRO A C 1
ATOM 1018 O O . PRO A 1 128 ? 15.271 -5.859 -39.883 1.00 92.69 128 PRO A O 1
ATOM 1021 N N . LYS A 1 129 ? 16.809 -4.413 -39.112 1.00 94.12 129 LYS A N 1
ATOM 1022 C CA . LYS A 1 129 ? 17.322 -5.312 -38.067 1.00 94.12 129 LYS A CA 1
ATOM 1023 C C . LYS A 1 129 ? 16.833 -4.903 -36.678 1.00 94.12 129 LYS A C 1
ATOM 1025 O O . LYS A 1 129 ? 16.871 -3.716 -36.343 1.00 94.12 129 LYS A O 1
ATOM 1030 N N . PRO A 1 130 ? 16.411 -5.864 -35.835 1.00 95.06 130 PRO A N 1
ATOM 1031 C CA . PRO A 1 130 ? 16.031 -5.564 -34.465 1.00 95.06 130 PRO A CA 1
ATOM 1032 C C . PRO A 1 130 ? 17.261 -5.133 -33.659 1.00 95.06 130 PRO A C 1
ATOM 1034 O O . PRO A 1 130 ? 18.301 -5.792 -33.678 1.00 95.06 130 PRO A O 1
ATOM 1037 N N . ARG A 1 131 ? 17.130 -4.041 -32.908 1.00 92.19 131 ARG A N 1
ATOM 1038 C CA . ARG A 1 131 ? 18.151 -3.520 -31.993 1.00 92.19 131 ARG A CA 1
ATOM 1039 C C . ARG A 1 131 ? 17.535 -3.085 -30.670 1.00 92.19 131 ARG A C 1
ATOM 1041 O O . ARG A 1 131 ? 16.356 -2.746 -30.600 1.00 92.19 131 ARG A O 1
ATOM 1048 N N . ARG A 1 132 ? 18.334 -3.104 -29.605 1.00 90.94 132 ARG A N 1
ATOM 1049 C CA . ARG A 1 132 ? 17.961 -2.497 -28.321 1.00 90.94 132 ARG A CA 1
ATOM 1050 C C . ARG A 1 132 ? 18.109 -0.980 -28.405 1.00 90.94 132 ARG A C 1
ATOM 1052 O O . ARG A 1 132 ? 18.942 -0.480 -29.160 1.00 90.94 132 ARG A O 1
ATOM 1059 N N . LEU A 1 133 ? 17.308 -0.265 -27.620 1.00 87.62 133 LEU A N 1
ATOM 1060 C CA . LEU A 1 133 ? 17.553 1.152 -27.377 1.00 87.62 133 LEU A CA 1
ATOM 1061 C C . LEU A 1 133 ? 18.812 1.315 -26.530 1.00 87.62 133 LEU A C 1
ATOM 1063 O O . LEU A 1 133 ? 19.084 0.518 -25.635 1.00 87.62 133 LEU A O 1
ATOM 1067 N N . ASP A 1 134 ? 19.564 2.362 -26.832 1.00 83.81 134 ASP A N 1
ATOM 1068 C CA . ASP A 1 134 ? 20.748 2.724 -26.074 1.00 83.81 134 ASP A CA 1
ATOM 1069 C C . ASP A 1 134 ? 20.369 3.232 -24.670 1.00 83.81 134 ASP A C 1
ATOM 1071 O O . ASP A 1 134 ? 19.418 4.001 -24.502 1.00 83.81 134 ASP A O 1
ATOM 1075 N N . ASN A 1 135 ? 21.125 2.808 -23.654 1.00 78.50 135 ASN A N 1
ATOM 1076 C CA . ASN A 1 135 ? 20.872 3.188 -22.263 1.00 78.50 135 ASN A CA 1
ATOM 1077 C C . ASN A 1 135 ? 21.092 4.686 -22.042 1.00 78.50 135 ASN A C 1
ATOM 1079 O O . ASN A 1 135 ? 20.350 5.296 -21.278 1.00 78.50 135 ASN A O 1
ATOM 1083 N N . LEU A 1 136 ? 22.052 5.299 -22.744 1.00 83.62 136 LEU A N 1
ATOM 1084 C CA . LEU A 1 136 ? 22.261 6.743 -22.653 1.00 83.62 136 LEU A CA 1
ATOM 1085 C C . LEU A 1 136 ? 21.051 7.493 -23.230 1.00 83.62 136 LEU A C 1
ATOM 1087 O O . LEU A 1 136 ? 20.571 8.451 -22.626 1.00 83.62 136 LEU A O 1
ATOM 1091 N N . TRP A 1 137 ? 20.500 7.024 -24.354 1.00 83.88 137 TRP A N 1
ATOM 1092 C CA . TRP A 1 137 ? 19.251 7.561 -24.900 1.00 83.88 137 TRP A CA 1
ATOM 1093 C C . TRP A 1 137 ? 18.081 7.450 -23.909 1.00 83.88 137 TRP A C 1
ATOM 1095 O O . TRP A 1 137 ? 17.317 8.406 -23.758 1.00 83.88 137 TRP A O 1
ATOM 1105 N N . LEU A 1 138 ? 17.945 6.313 -23.215 1.00 82.62 138 LEU A N 1
ATOM 1106 C CA . LEU A 1 138 ? 16.909 6.114 -22.194 1.00 82.62 138 LEU A CA 1
ATOM 1107 C C . LEU A 1 138 ? 17.088 7.061 -21.004 1.00 82.62 138 LEU A C 1
ATOM 1109 O O . LEU A 1 138 ? 16.122 7.704 -20.598 1.00 82.62 138 LEU A O 1
ATOM 1113 N N . ASP A 1 139 ? 18.314 7.216 -20.511 1.00 80.00 139 ASP A N 1
ATOM 1114 C CA . ASP A 1 139 ? 18.645 8.114 -19.400 1.00 80.00 139 ASP A CA 1
ATOM 1115 C C . ASP A 1 139 ? 18.343 9.588 -19.705 1.00 80.00 139 ASP A C 1
ATOM 1117 O O . ASP A 1 139 ? 18.040 10.357 -18.794 1.00 80.00 139 ASP A O 1
ATOM 1121 N N . PHE A 1 140 ? 18.413 10.001 -20.975 1.00 83.00 140 PHE A N 1
ATOM 1122 C CA . PHE A 1 140 ? 18.046 11.357 -21.396 1.00 83.00 140 PHE A CA 1
ATOM 1123 C C . PHE A 1 140 ? 16.534 11.582 -21.507 1.00 83.00 140 PHE A C 1
ATOM 1125 O O . PHE A 1 140 ? 16.084 12.729 -21.527 1.00 83.00 140 PHE A O 1
ATOM 1132 N N . ARG A 1 141 ? 15.741 10.517 -21.647 1.00 81.88 141 ARG A N 1
ATOM 1133 C CA . ARG A 1 141 ? 14.303 10.596 -21.960 1.00 81.88 141 ARG A CA 1
ATOM 1134 C C . ARG A 1 141 ? 13.403 10.148 -20.816 1.00 81.88 141 ARG A C 1
ATOM 1136 O O . ARG A 1 141 ? 12.217 10.470 -20.838 1.00 81.88 141 ARG A O 1
ATOM 1143 N N . ALA A 1 142 ? 13.942 9.421 -19.846 1.00 77.12 142 ALA A N 1
ATOM 1144 C CA . ALA A 1 142 ? 13.198 8.852 -18.737 1.00 77.12 142 ALA A CA 1
ATOM 1145 C C . ALA A 1 142 ? 13.955 8.996 -17.412 1.00 77.12 142 ALA A C 1
ATOM 1147 O O . ALA A 1 142 ? 15.157 9.247 -17.367 1.00 77.12 142 ALA A O 1
ATOM 1148 N N . SER A 1 143 ? 13.226 8.820 -16.309 1.00 74.88 143 SER A N 1
ATOM 1149 C CA . SER A 1 143 ? 13.826 8.772 -14.979 1.00 74.88 143 SER A CA 1
ATOM 1150 C C . SER A 1 143 ? 14.810 7.605 -14.874 1.00 74.88 143 SER A C 1
ATOM 1152 O O . SER A 1 143 ? 14.462 6.461 -15.174 1.00 74.88 143 SER A O 1
ATOM 1154 N N . ARG A 1 144 ? 16.006 7.881 -14.339 1.00 68.31 144 ARG A N 1
ATOM 1155 C CA . ARG A 1 144 ? 16.973 6.851 -13.912 1.00 68.31 144 ARG A CA 1
ATOM 1156 C C . ARG A 1 144 ? 16.436 5.983 -12.769 1.00 68.31 144 ARG A C 1
ATOM 1158 O O . ARG A 1 144 ? 16.918 4.878 -12.523 1.00 68.31 144 ARG A O 1
ATOM 1165 N N . HIS A 1 145 ? 15.440 6.484 -12.044 1.00 72.94 145 HIS A N 1
ATOM 1166 C CA . HIS A 1 145 ? 14.761 5.765 -10.978 1.00 72.94 145 HIS A CA 1
ATOM 1167 C C . HIS A 1 145 ? 13.506 5.098 -11.540 1.00 72.94 145 HIS A C 1
ATOM 1169 O O . HIS A 1 145 ? 12.471 5.732 -11.732 1.00 72.94 145 HIS A O 1
ATOM 1175 N N . THR A 1 146 ? 13.631 3.805 -11.823 1.00 77.75 146 THR A N 1
ATOM 1176 C CA . THR A 1 146 ? 12.580 2.927 -12.365 1.00 77.75 146 THR A CA 1
ATOM 1177 C C . THR A 1 146 ? 11.645 2.375 -11.288 1.00 77.75 146 THR A C 1
ATOM 1179 O O . THR A 1 146 ? 10.583 1.848 -11.614 1.00 77.75 146 THR A O 1
ATOM 1182 N N . THR A 1 147 ? 12.019 2.531 -10.013 1.00 84.94 147 THR A N 1
ATOM 1183 C CA . THR A 1 147 ? 11.170 2.311 -8.839 1.00 84.94 147 THR A CA 1
ATOM 1184 C C . THR A 1 147 ? 11.244 3.517 -7.913 1.00 84.94 147 THR A C 1
ATOM 1186 O O . THR A 1 147 ? 12.323 4.047 -7.659 1.00 84.94 147 THR A O 1
ATOM 1189 N N . MET A 1 148 ? 10.097 3.861 -7.345 1.00 88.12 148 MET A N 1
ATOM 1190 C CA . MET A 1 148 ? 9.908 4.710 -6.180 1.00 88.12 148 MET A CA 1
ATOM 1191 C C . MET A 1 148 ? 9.183 3.905 -5.101 1.00 88.12 148 MET A C 1
ATOM 1193 O O . MET A 1 148 ? 8.359 3.033 -5.393 1.00 88.12 148 MET A O 1
ATOM 1197 N N . VAL A 1 149 ? 9.480 4.188 -3.841 1.00 90.31 149 VAL A N 1
ATOM 1198 C CA . VAL A 1 149 ? 8.745 3.642 -2.699 1.00 90.31 149 VAL A CA 1
ATOM 1199 C C . VAL A 1 149 ? 8.177 4.806 -1.916 1.00 90.31 149 VAL A C 1
ATOM 1201 O O . VAL A 1 149 ? 8.882 5.772 -1.652 1.00 90.31 149 VAL A O 1
ATOM 1204 N N . SER A 1 150 ? 6.905 4.711 -1.548 1.00 92.19 150 SER A N 1
ATOM 1205 C CA . SER A 1 150 ? 6.237 5.715 -0.726 1.00 92.19 150 SER A CA 1
ATOM 1206 C C . SER A 1 150 ? 5.751 5.106 0.579 1.00 92.19 150 SER A C 1
ATOM 1208 O O . SER A 1 150 ? 5.190 4.007 0.554 1.00 92.19 150 SER A O 1
ATOM 1210 N N . PHE A 1 151 ? 5.852 5.850 1.673 1.00 95.25 151 PHE A N 1
ATOM 1211 C CA . PHE A 1 151 ? 5.224 5.552 2.955 1.00 95.25 151 PHE A CA 1
ATOM 1212 C C . PHE A 1 151 ? 4.251 6.674 3.305 1.00 95.25 151 PHE A C 1
ATOM 1214 O O . PHE A 1 151 ? 4.582 7.853 3.209 1.00 95.25 151 PHE A O 1
ATOM 1221 N N . ALA A 1 152 ? 3.040 6.312 3.708 1.00 96.38 152 ALA A N 1
ATOM 1222 C CA . ALA A 1 152 ? 1.994 7.259 4.051 1.00 96.38 152 ALA A CA 1
ATOM 1223 C C . ALA A 1 152 ? 1.369 6.880 5.391 1.00 96.38 152 ALA A C 1
ATOM 1225 O O . ALA A 1 152 ? 0.895 5.753 5.546 1.00 96.38 152 ALA A O 1
ATOM 1226 N N . LEU A 1 153 ? 1.333 7.829 6.324 1.00 97.56 153 LEU A N 1
ATOM 1227 C CA . LEU A 1 153 ? 0.641 7.667 7.597 1.00 97.56 153 LEU A CA 1
ATOM 1228 C C . LEU A 1 153 ? -0.787 8.195 7.466 1.00 97.56 153 LEU A C 1
ATOM 1230 O O . LEU A 1 153 ? -0.998 9.359 7.106 1.00 97.56 153 LEU A O 1
ATOM 1234 N N . TYR A 1 154 ? -1.757 7.345 7.784 1.00 97.75 154 TYR A N 1
ATOM 1235 C CA . TYR A 1 154 ? -3.158 7.707 7.926 1.00 97.75 154 TYR A CA 1
ATOM 1236 C C . TYR A 1 154 ? -3.591 7.488 9.367 1.00 97.75 154 TYR A C 1
ATOM 1238 O O . TYR A 1 154 ? -3.339 6.431 9.939 1.00 97.75 154 TYR A O 1
ATOM 1246 N N . LEU A 1 155 ? -4.266 8.485 9.927 1.00 97.38 155 LEU A N 1
ATOM 1247 C CA . LEU A 1 155 ? -4.752 8.460 11.299 1.00 97.38 155 LEU A CA 1
ATOM 1248 C C . LEU A 1 155 ? -6.265 8.658 11.347 1.00 97.38 155 LEU A C 1
ATOM 1250 O O . LEU A 1 155 ? -6.834 9.405 10.542 1.00 97.38 155 LEU A O 1
ATOM 1254 N N . SER A 1 156 ? -6.918 7.999 12.297 1.00 95.5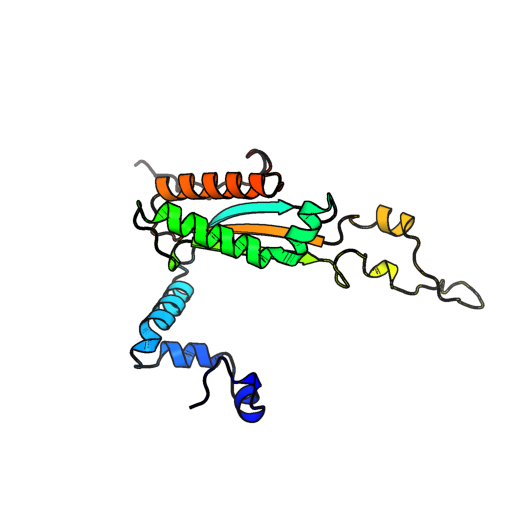0 156 SER A N 1
ATOM 1255 C CA . SER A 1 156 ? -8.339 8.181 12.588 1.00 95.50 156 SER A CA 1
ATOM 1256 C C . SER A 1 156 ? -8.673 9.643 12.883 1.00 95.50 156 SER A C 1
ATOM 1258 O O . SER A 1 156 ? -7.889 10.391 13.468 1.00 95.50 156 SER A O 1
ATOM 1260 N N . ARG A 1 157 ? -9.871 10.062 12.461 1.00 92.88 157 ARG A N 1
ATOM 1261 C CA . ARG A 1 157 ? -10.378 11.423 12.699 1.00 92.88 157 ARG A CA 1
ATOM 1262 C C . ARG A 1 157 ? -10.796 11.661 14.149 1.00 92.88 157 ARG A C 1
ATOM 1264 O O . ARG A 1 157 ? -11.040 12.806 14.507 1.00 92.88 157 ARG A O 1
ATOM 1271 N N . ALA A 1 158 ? -10.921 10.598 14.942 1.00 92.19 158 ALA A N 1
ATOM 1272 C CA . ALA A 1 158 ? -11.290 10.685 16.350 1.00 92.19 158 ALA A CA 1
ATOM 1273 C C . ALA A 1 158 ? -10.115 11.109 17.247 1.00 92.19 158 ALA A C 1
ATOM 1275 O O . ALA A 1 158 ? -10.342 11.548 18.372 1.00 92.19 158 ALA A O 1
ATOM 1276 N N . LEU A 1 159 ? -8.875 10.990 16.759 1.00 95.25 159 LEU A N 1
ATOM 1277 C CA . LEU A 1 159 ? -7.684 11.358 17.518 1.00 95.25 159 LEU A CA 1
ATOM 1278 C C . LEU A 1 159 ? -7.577 12.877 17.695 1.00 95.25 159 LEU A C 1
ATOM 1280 O O . LEU A 1 159 ? -7.899 13.648 16.789 1.00 95.25 159 LEU A O 1
ATOM 1284 N N . SER A 1 160 ? -7.069 13.301 18.855 1.00 95.69 160 SER A N 1
ATOM 1285 C CA . SER A 1 160 ? -6.762 14.709 19.113 1.00 95.69 160 SER A CA 1
ATOM 1286 C C . SER A 1 160 ? -5.638 15.213 18.202 1.00 95.69 160 SER A C 1
ATOM 1288 O O . SER A 1 160 ? -4.777 14.442 17.772 1.00 95.69 160 SER A O 1
ATOM 1290 N N . GLU A 1 161 ? -5.620 16.521 17.929 1.00 94.38 161 GLU A N 1
ATOM 1291 C CA . GLU A 1 161 ? -4.552 17.134 17.125 1.00 94.38 161 GLU A CA 1
ATOM 1292 C C . GLU A 1 161 ? -3.167 16.922 17.766 1.00 94.38 161 GLU A C 1
ATOM 1294 O O . GLU A 1 161 ? -2.234 16.553 17.060 1.00 94.38 161 GLU A O 1
ATOM 1299 N N . ASP A 1 162 ? -3.057 17.002 19.098 1.00 95.19 162 ASP A N 1
ATOM 1300 C CA . ASP A 1 162 ? -1.801 16.735 19.820 1.00 95.19 162 ASP A CA 1
ATOM 1301 C C . ASP A 1 162 ? -1.295 15.297 19.611 1.00 95.19 162 ASP A C 1
ATOM 1303 O O . ASP A 1 162 ? -0.102 15.062 19.399 1.00 95.19 162 ASP A O 1
ATOM 1307 N N . THR A 1 163 ? -2.207 14.317 19.629 1.00 95.94 163 THR A N 1
ATOM 1308 C CA . THR A 1 163 ? -1.869 12.910 19.360 1.00 95.94 163 THR A CA 1
ATOM 1309 C C . THR A 1 163 ? -1.416 12.733 17.919 1.00 95.94 163 THR A C 1
ATOM 1311 O O . THR A 1 163 ? -0.429 12.046 17.657 1.00 95.94 163 THR A O 1
ATOM 1314 N N . VAL A 1 164 ? -2.107 13.378 16.977 1.00 96.25 164 VAL A N 1
ATOM 1315 C CA . VAL A 1 164 ? -1.751 13.337 15.556 1.00 96.25 164 VAL A CA 1
ATOM 1316 C C . VAL A 1 164 ? -0.372 13.935 15.304 1.00 96.25 164 VAL A C 1
ATOM 1318 O O . VAL A 1 164 ? 0.438 13.297 14.631 1.00 96.25 164 VAL A O 1
ATOM 1321 N N . ASP A 1 165 ? -0.087 15.116 15.848 1.00 95.31 165 ASP A N 1
ATOM 1322 C CA . ASP A 1 165 ? 1.203 15.780 15.670 1.00 95.31 165 ASP A CA 1
ATOM 1323 C C . ASP A 1 165 ? 2.341 14.935 16.253 1.00 95.31 165 ASP A C 1
ATOM 1325 O O . ASP A 1 165 ? 3.358 14.722 15.588 1.00 95.31 165 ASP A O 1
ATOM 1329 N N . ARG A 1 166 ? 2.144 14.353 17.443 1.00 95.62 166 ARG A N 1
ATOM 1330 C CA . ARG A 1 166 ? 3.129 13.453 18.057 1.00 95.62 166 ARG A CA 1
ATOM 1331 C C . ARG A 1 166 ? 3.371 12.200 17.214 1.00 95.62 166 ARG A C 1
ATOM 1333 O O . ARG A 1 166 ? 4.527 11.849 16.982 1.00 95.62 166 ARG A O 1
ATOM 1340 N N . LEU A 1 167 ? 2.317 11.514 16.765 1.00 96.69 167 LEU A N 1
ATOM 1341 C CA . LEU A 1 167 ? 2.452 10.293 15.960 1.00 96.69 167 LEU A CA 1
ATOM 1342 C C . LEU A 1 167 ? 3.080 10.576 14.589 1.00 96.69 167 LEU A C 1
ATOM 1344 O O . LEU A 1 167 ? 3.892 9.780 14.119 1.00 96.69 167 LEU A O 1
ATOM 1348 N N . ARG A 1 168 ? 2.775 11.725 13.972 1.00 95.62 168 ARG A N 1
ATOM 1349 C CA . ARG A 1 168 ? 3.447 12.177 12.746 1.00 95.62 168 ARG A CA 1
ATOM 1350 C C . ARG A 1 168 ? 4.945 12.367 12.973 1.00 95.62 168 ARG A C 1
ATOM 1352 O O . ARG A 1 168 ? 5.744 11.800 12.234 1.00 95.62 168 ARG A O 1
ATOM 1359 N N . ASP A 1 169 ? 5.330 13.111 14.007 1.00 94.19 169 ASP A N 1
ATOM 1360 C CA . ASP A 1 169 ? 6.743 13.358 14.312 1.00 94.19 169 ASP A CA 1
ATOM 1361 C C . ASP A 1 169 ? 7.499 12.049 14.608 1.00 94.19 169 ASP A C 1
ATOM 1363 O O . ASP A 1 169 ? 8.671 11.898 14.253 1.00 94.19 169 ASP A O 1
ATOM 1367 N N . ARG A 1 170 ? 6.840 11.077 15.253 1.00 95.25 170 ARG A N 1
ATOM 1368 C CA . ARG A 1 170 ? 7.401 9.738 15.491 1.00 95.25 170 ARG A CA 1
ATOM 1369 C C . ARG A 1 170 ? 7.583 8.953 14.203 1.00 95.25 170 ARG A C 1
ATOM 1371 O O . ARG A 1 170 ? 8.643 8.364 14.012 1.00 95.25 170 ARG A O 1
ATOM 1378 N N . PHE A 1 171 ? 6.597 8.988 13.314 1.00 96.12 171 PHE A N 1
ATOM 1379 C CA . PHE A 1 171 ? 6.671 8.355 12.002 1.00 96.12 171 PHE A CA 1
ATOM 1380 C C . PHE A 1 171 ? 7.840 8.897 11.170 1.00 96.12 171 PHE A C 1
ATOM 1382 O O . PHE A 1 171 ? 8.637 8.114 10.657 1.00 96.12 171 PHE A O 1
ATOM 1389 N N . GLU A 1 172 ? 7.996 10.222 11.098 1.00 93.62 172 GLU A N 1
ATOM 1390 C CA . GLU A 1 172 ? 9.094 10.874 10.369 1.00 93.62 172 GLU A CA 1
ATOM 1391 C C . GLU A 1 172 ? 10.467 10.481 10.940 1.00 93.62 172 GLU A C 1
ATOM 1393 O O . GLU A 1 172 ? 11.363 10.074 10.199 1.00 93.62 172 GLU A O 1
ATOM 1398 N N . LYS A 1 173 ? 10.625 10.509 12.271 1.00 92.88 173 LYS A N 1
ATOM 1399 C CA . LYS A 1 173 ? 11.866 10.077 12.941 1.00 92.88 173 LYS A CA 1
ATOM 1400 C C . LYS A 1 173 ? 12.167 8.597 12.718 1.00 92.88 173 LYS A C 1
ATOM 1402 O O . LYS A 1 173 ? 13.322 8.227 12.521 1.00 92.88 173 LYS A O 1
ATOM 1407 N N . ALA A 1 174 ? 11.147 7.745 12.755 1.00 93.19 174 ALA A N 1
ATOM 1408 C CA . ALA A 1 174 ? 11.320 6.320 12.531 1.00 93.19 174 ALA A CA 1
ATOM 1409 C C . ALA A 1 174 ? 11.762 6.034 11.088 1.00 93.19 174 ALA A C 1
ATOM 1411 O O . ALA A 1 174 ? 12.675 5.239 10.890 1.00 93.19 174 ALA A O 1
ATOM 1412 N N . LEU A 1 175 ? 11.199 6.727 10.090 1.00 91.50 175 LEU A N 1
ATOM 1413 C CA . LEU A 1 175 ? 11.655 6.644 8.697 1.00 91.50 175 LEU A CA 1
ATOM 1414 C C . LEU A 1 175 ? 13.107 7.107 8.524 1.00 91.50 175 LEU A C 1
ATOM 1416 O O . LEU A 1 175 ? 13.870 6.448 7.817 1.00 91.50 175 LEU A O 1
ATOM 1420 N N . ALA A 1 176 ? 13.520 8.168 9.220 1.00 88.62 176 ALA A N 1
ATOM 1421 C CA . ALA A 1 176 ? 14.911 8.620 9.202 1.00 88.62 176 ALA A CA 1
ATOM 1422 C C . ALA A 1 176 ? 15.886 7.542 9.720 1.00 88.62 176 ALA A C 1
ATOM 1424 O O . ALA A 1 176 ? 16.969 7.378 9.161 1.00 88.62 176 ALA A O 1
ATOM 1425 N N . ASN A 1 177 ? 15.488 6.732 10.711 1.00 87.12 177 ASN A N 1
ATOM 1426 C CA . ASN A 1 177 ? 16.289 5.587 11.178 1.00 87.12 177 ASN A CA 1
ATOM 1427 C C . ASN A 1 177 ? 16.433 4.480 10.117 1.00 87.12 177 ASN A C 1
ATOM 1429 O O . ASN A 1 177 ? 17.394 3.715 10.149 1.00 87.12 177 ASN A O 1
ATOM 1433 N N . TYR A 1 178 ? 15.505 4.408 9.159 1.00 83.69 178 TYR A N 1
ATOM 1434 C CA . TYR A 1 178 ? 15.610 3.560 7.970 1.00 83.69 178 TYR A CA 1
ATOM 1435 C C . TYR A 1 178 ? 16.421 4.222 6.837 1.00 83.69 178 TYR A C 1
ATOM 1437 O O . TYR A 1 178 ? 16.451 3.703 5.724 1.00 83.69 178 TYR A O 1
ATOM 1445 N N . GLY A 1 179 ? 17.084 5.356 7.083 1.00 83.12 179 GLY A N 1
ATOM 1446 C CA . GLY A 1 179 ? 17.852 6.079 6.065 1.00 83.12 179 GLY A CA 1
ATOM 1447 C C . GLY A 1 179 ? 16.979 6.727 4.988 1.00 83.12 179 GLY A C 1
ATOM 1448 O O . GLY A 1 179 ? 17.475 7.054 3.912 1.00 83.12 179 GLY A O 1
ATOM 1449 N N . ILE A 1 180 ? 15.676 6.878 5.250 1.00 85.81 180 ILE A N 1
ATOM 1450 C CA . ILE A 1 180 ? 14.735 7.551 4.358 1.00 85.81 180 ILE A CA 1
ATOM 1451 C C . ILE A 1 180 ? 14.729 9.030 4.732 1.00 85.81 180 ILE A C 1
ATOM 1453 O O . ILE A 1 180 ? 14.305 9.402 5.826 1.00 85.81 180 ILE A O 1
ATOM 1457 N N . GLU A 1 181 ? 15.197 9.872 3.815 1.00 79.19 181 GLU A N 1
ATOM 1458 C CA . GLU A 1 181 ? 15.184 11.317 4.009 1.00 79.19 181 GLU A CA 1
ATOM 1459 C C . GLU A 1 181 ? 13.749 11.848 3.982 1.00 79.19 181 GLU A C 1
ATOM 1461 O O . GLU A 1 181 ? 13.023 11.711 2.995 1.00 79.19 181 GLU A O 1
ATOM 1466 N N . VAL A 1 182 ? 13.345 12.475 5.082 1.00 74.31 182 VAL A N 1
ATOM 1467 C CA . VAL A 1 182 ? 12.108 13.249 5.159 1.00 74.31 182 VAL A CA 1
ATOM 1468 C C . VAL A 1 182 ? 12.456 14.665 4.711 1.00 74.31 182 VAL A C 1
ATOM 1470 O O . VAL A 1 182 ? 13.252 15.337 5.365 1.00 74.31 182 VAL A O 1
ATOM 1473 N N . GLN A 1 183 ? 11.925 15.102 3.566 1.00 64.75 183 GLN A N 1
ATOM 1474 C CA . GLN A 1 183 ? 12.171 16.463 3.089 1.00 64.75 183 GLN A CA 1
ATOM 1475 C C . GLN A 1 183 ? 11.585 17.486 4.064 1.00 64.75 183 GLN A C 1
ATOM 1477 O O . GLN A 1 183 ? 10.482 17.312 4.584 1.00 64.75 183 GLN A O 1
ATOM 1482 N N . ASP A 1 184 ? 12.335 18.563 4.288 1.00 53.34 184 ASP A N 1
ATOM 1483 C CA . ASP A 1 184 ? 11.939 19.636 5.189 1.00 53.34 184 ASP A CA 1
ATOM 1484 C C . ASP A 1 184 ? 10.646 20.315 4.702 1.00 53.34 184 ASP A C 1
ATOM 1486 O O . ASP A 1 184 ? 10.439 20.493 3.497 1.00 53.34 184 ASP A O 1
ATOM 1490 N N . ARG A 1 185 ? 9.783 20.700 5.650 1.00 54.78 185 ARG A N 1
ATOM 1491 C CA . ARG A 1 185 ? 8.328 20.973 5.519 1.00 54.78 185 ARG A CA 1
ATOM 1492 C C . ARG A 1 185 ? 7.911 22.153 4.613 1.00 54.78 185 ARG A C 1
ATOM 1494 O O . ARG A 1 185 ? 6.814 22.686 4.755 1.00 54.78 185 ARG A O 1
ATOM 1501 N N . SER A 1 186 ? 8.754 22.600 3.688 1.00 43.06 186 SER A N 1
ATOM 1502 C CA . SER A 1 186 ? 8.519 23.787 2.856 1.00 43.06 186 SER A CA 1
ATOM 1503 C C . SER A 1 186 ? 7.731 23.532 1.562 1.00 43.06 186 SER A C 1
ATOM 1505 O O . SER A 1 186 ? 7.268 24.499 0.962 1.00 43.06 186 SER A O 1
ATOM 1507 N N . ASN A 1 187 ? 7.523 22.272 1.153 1.00 36.56 187 ASN A N 1
ATOM 1508 C CA . ASN A 1 187 ? 6.920 21.939 -0.150 1.00 36.56 187 ASN A CA 1
ATOM 1509 C C . ASN A 1 187 ? 5.656 21.060 -0.113 1.00 36.56 187 ASN A C 1
ATOM 1511 O O . ASN A 1 187 ? 5.128 20.723 -1.176 1.00 36.56 187 ASN A O 1
ATOM 1515 N N . GLU A 1 188 ? 5.111 20.717 1.057 1.00 44.09 188 GLU A N 1
ATOM 1516 C CA . GLU A 1 188 ? 3.769 20.128 1.092 1.00 44.09 188 GLU A CA 1
ATOM 1517 C C . GLU A 1 188 ? 2.723 21.232 0.879 1.00 44.09 188 GLU A C 1
ATOM 1519 O O . GLU A 1 188 ? 2.629 22.196 1.639 1.00 44.09 188 GLU A O 1
ATOM 1524 N N . GLY A 1 189 ? 1.964 21.115 -0.216 1.00 39.28 189 GLY A N 1
ATOM 1525 C CA . GLY A 1 189 ? 0.873 22.025 -0.562 1.00 39.28 189 GLY A CA 1
ATOM 1526 C C . GLY A 1 189 ? -0.126 22.222 0.589 1.00 39.28 189 GLY A C 1
ATOM 1527 O O . GLY A 1 189 ? -0.192 21.414 1.514 1.00 39.28 189 GLY A O 1
ATOM 1528 N N . PRO A 1 190 ? -0.919 23.306 0.545 1.00 32.69 190 PRO A N 1
ATOM 1529 C CA . PRO A 1 190 ? -1.593 23.839 1.719 1.00 32.69 190 PRO A CA 1
ATOM 1530 C C . PRO A 1 190 ? -2.480 22.795 2.397 1.00 32.69 190 PRO A C 1
ATOM 1532 O O . PRO A 1 190 ? -3.339 22.184 1.755 1.00 32.69 190 PRO A O 1
ATOM 1535 N N . SER A 1 191 ? -2.319 22.672 3.718 1.00 44.47 191 SER A N 1
ATOM 1536 C CA . SER A 1 191 ? -3.298 22.056 4.613 1.00 44.47 191 SER A CA 1
ATOM 1537 C C . SER A 1 191 ? -4.715 22.523 4.252 1.00 44.47 191 SER A C 1
ATOM 1539 O O . SER A 1 191 ? -4.882 23.674 3.822 1.00 44.47 191 SER A O 1
ATOM 1541 N N . PRO A 1 192 ? -5.757 21.690 4.441 1.00 39.88 192 PRO A N 1
ATOM 1542 C CA . PRO A 1 192 ? -7.135 22.103 4.205 1.00 39.88 192 PRO A CA 1
ATOM 1543 C C . PRO A 1 192 ? -7.385 23.431 4.921 1.00 39.88 192 PRO A C 1
ATOM 1545 O O . PRO A 1 192 ? -7.210 23.526 6.136 1.00 39.88 192 PRO A O 1
ATOM 1548 N N . LYS A 1 193 ? -7.710 24.481 4.153 1.00 36.38 193 LYS A N 1
ATOM 1549 C CA . LYS A 1 193 ? -7.913 25.830 4.691 1.00 36.38 193 LYS A CA 1
ATOM 1550 C C . LYS A 1 193 ? -8.891 25.741 5.863 1.00 36.38 193 LYS A C 1
ATOM 1552 O O . LYS A 1 193 ? -10.019 25.283 5.674 1.00 36.38 193 LYS A O 1
ATOM 1557 N N . LYS A 1 194 ? -8.464 26.194 7.051 1.00 39.72 194 LYS A N 1
ATOM 1558 C CA . LYS A 1 194 ? -9.363 26.411 8.192 1.00 39.72 194 LYS A CA 1
ATOM 1559 C C . LYS A 1 194 ? -10.589 27.174 7.690 1.00 39.72 194 LYS A C 1
ATOM 1561 O O . LYS A 1 194 ? -10.459 28.172 6.976 1.00 39.72 194 LYS A O 1
ATOM 1566 N N . ARG A 1 195 ? -11.774 26.660 8.023 1.00 40.75 195 ARG A N 1
ATOM 1567 C CA . ARG A 1 195 ? -13.057 27.301 7.728 1.00 40.75 195 ARG A CA 1
ATOM 1568 C C . ARG A 1 195 ? -12.988 28.713 8.317 1.00 40.75 195 ARG A C 1
ATOM 1570 O O . ARG A 1 195 ? -12.710 28.848 9.503 1.00 40.75 195 ARG A O 1
ATOM 1577 N N . ARG A 1 196 ? -13.153 29.750 7.489 1.00 40.81 196 ARG A N 1
ATOM 1578 C CA . ARG A 1 196 ? -13.231 31.131 7.982 1.00 40.81 196 ARG A CA 1
ATOM 1579 C C . ARG A 1 196 ? -14.413 31.205 8.944 1.00 40.81 196 ARG A C 1
ATOM 1581 O O . ARG A 1 196 ? -15.540 30.935 8.535 1.00 40.81 196 ARG A O 1
ATOM 1588 N N . GLU A 1 197 ? -14.139 31.514 10.203 1.00 40.22 197 GLU A N 1
ATOM 1589 C CA . GLU A 1 197 ? -15.167 31.952 11.137 1.00 40.22 197 GLU A CA 1
ATOM 1590 C C . GLU A 1 197 ? -15.693 33.291 10.614 1.00 40.22 197 GLU A C 1
ATOM 1592 O O . GLU A 1 197 ? -14.943 34.256 10.457 1.00 40.22 197 GLU A O 1
ATOM 1597 N N . ASN A 1 198 ? -16.969 33.311 10.234 1.00 39.22 198 ASN A N 1
ATOM 1598 C CA . ASN A 1 198 ? -17.668 34.551 9.944 1.00 39.22 198 ASN A CA 1
ATOM 1599 C C . ASN A 1 198 ? -17.975 35.206 11.291 1.00 39.22 198 ASN A C 1
ATOM 1601 O O . ASN A 1 198 ? -18.901 34.780 11.980 1.00 39.22 198 ASN A O 1
ATOM 1605 N N . ASN A 1 199 ? -17.196 36.219 11.659 1.00 38.47 199 ASN A N 1
ATOM 1606 C CA . ASN A 1 199 ? -17.606 37.148 12.702 1.00 38.47 199 ASN A CA 1
ATOM 1607 C C . ASN A 1 199 ? -18.736 38.012 12.133 1.00 38.47 199 ASN A C 1
ATOM 1609 O O . ASN A 1 199 ? -18.514 38.759 11.177 1.00 38.47 199 ASN A O 1
ATOM 1613 N N . ASN A 1 200 ? -19.934 37.842 12.696 1.00 37.97 200 ASN A N 1
ATOM 1614 C CA . ASN A 1 200 ? -20.996 38.845 12.642 1.00 37.97 200 ASN A CA 1
ATOM 1615 C C . ASN A 1 200 ? -20.613 40.050 13.502 1.00 37.97 200 ASN A C 1
ATOM 1617 O O . ASN A 1 200 ? -20.026 39.820 14.585 1.00 37.97 200 ASN A O 1
#